Protein AF-A0A357EXZ2-F1 (afdb_monomer_lite)

pLDDT: mean 86.62, std 9.07, range [52.44, 96.94]

Radius of gyration: 19.87 Å; chains: 1; bounding box: 45×42×51 Å

Foldseek 3Di:
DLCVVQDPPVLVVVLLVLLVVLVPDPDPVVSVLSLVLNLVLSVVCNVDDPVCNVVDDDSVVSSVVVVVPDDDDDCPVDDDDDDPDALLVVLLPDDDQEDEAEAADQADDPDDDPSVQSSCCSNVVHNVCVVVVVVVCPQAGNHHDPALVSNLVNLVVSVVSNPSHDYYHYHYDPPVRDDPVSNVVD

Secondary structure (DSSP, 8-state):
-GGGGTS-HHHHHHHHHHHHHHTT---HHHHHHHHHHHHHHHHHHHT--GGGGGGPPPHHHHHHHHHHTSPPP---SS--------HHHHHHT---SEEEEEPPPSSPPSS--HHHHHHHHHHHTSSTTHHHHHHHHTTSTTS--SSHHHHHHHHHHHHHHGGG-SEEEEE----SSS-HHHHHT-

Sequence (186 aa):
PALTKWFSETDAWWFDNIRSNLDRIESPFQFAIGASLAMAVGDYAMSFTEETRELRQPFSNVFRRLWTMLPEPVNNGQNNICHNRPVNDFIAESYVDLMYLRLPAAAGKKGFADKAVWREEWLRGGDDFWHDIESMRDGRLGMPVHTKSQYLELLKKTLETASNIEKWAIGHIETGFISTQEIVET

Structure (mmCIF, N/CA/C/O backbone):
data_AF-A0A357EXZ2-F1
#
_entry.id   AF-A0A357EXZ2-F1
#
loop_
_atom_site.group_PDB
_atom_site.id
_atom_site.type_symbol
_atom_site.label_atom_id
_atom_site.label_alt_id
_atom_site.label_comp_id
_atom_site.label_asym_id
_atom_site.label_entity_id
_atom_site.label_seq_id
_atom_site.pdbx_PDB_ins_code
_atom_site.Cartn_x
_atom_site.Cartn_y
_atom_site.Cartn_z
_atom_site.occupancy
_atom_site.B_iso_or_equiv
_atom_site.auth_seq_id
_atom_site.auth_comp_id
_atom_site.auth_asym_id
_atom_site.auth_atom_id
_atom_site.pdbx_PDB_model_num
ATOM 1 N N . PRO A 1 1 ? -1.138 10.102 19.465 1.00 59.69 1 PRO A N 1
ATOM 2 C CA . PRO A 1 1 ? -1.544 11.482 19.074 1.00 59.69 1 PRO A CA 1
ATOM 3 C C . PRO A 1 1 ? -1.783 11.670 17.569 1.00 59.69 1 PRO A C 1
ATOM 5 O O . PRO A 1 1 ? -2.781 12.271 17.209 1.00 59.69 1 PRO A O 1
ATOM 8 N N . ALA A 1 2 ? -0.919 11.154 16.684 1.00 75.31 2 ALA A N 1
ATOM 9 C CA . ALA A 1 2 ? -1.118 11.304 15.233 1.00 75.31 2 ALA A CA 1
ATOM 10 C C . ALA A 1 2 ? -2.454 10.696 14.747 1.00 75.31 2 ALA A C 1
ATOM 12 O O . ALA A 1 2 ? -3.184 11.310 13.975 1.00 75.31 2 ALA A O 1
ATOM 13 N N . LEU A 1 3 ? -2.846 9.543 15.303 1.00 85.19 3 LEU A N 1
ATOM 14 C CA . LEU A 1 3 ? -4.074 8.835 14.921 1.00 85.19 3 LEU A CA 1
ATOM 15 C C . LEU A 1 3 ? -5.377 9.530 15.315 1.00 85.19 3 LEU A C 1
ATOM 17 O O . LEU A 1 3 ? -6.406 9.246 14.710 1.00 85.19 3 LEU A O 1
ATOM 21 N N . THR A 1 4 ? -5.364 10.443 16.290 1.00 87.25 4 THR A N 1
ATOM 22 C CA . THR A 1 4 ? -6.591 11.140 16.716 1.00 87.25 4 THR A CA 1
ATOM 23 C C . THR A 1 4 ? -7.071 12.163 15.684 1.00 87.25 4 THR A C 1
ATOM 25 O O . THR A 1 4 ? -8.174 12.682 15.810 1.00 87.25 4 THR A O 1
ATOM 28 N N . LYS A 1 5 ? -6.268 12.441 14.644 1.00 87.56 5 LYS A N 1
ATOM 29 C CA . LYS A 1 5 ? -6.706 13.167 13.441 1.00 87.56 5 LYS A CA 1
ATOM 30 C C . LYS A 1 5 ? -7.696 12.350 12.598 1.00 87.56 5 LYS A C 1
ATOM 32 O O . LYS A 1 5 ? -8.483 12.925 11.856 1.00 87.56 5 LYS A O 1
ATOM 37 N N . TRP A 1 6 ? -7.636 11.023 12.708 1.00 88.06 6 TRP A N 1
ATOM 38 C CA . TRP A 1 6 ? -8.348 10.075 11.845 1.00 88.06 6 TRP A CA 1
ATOM 39 C C . TRP A 1 6 ? -9.425 9.291 12.589 1.00 88.06 6 TRP A C 1
ATOM 41 O O . TRP A 1 6 ? -10.456 8.941 12.019 1.00 88.06 6 TRP A O 1
ATOM 51 N N . PHE A 1 7 ? -9.182 9.009 13.866 1.00 90.94 7 PHE A N 1
ATOM 52 C CA . PHE A 1 7 ? -10.007 8.141 14.690 1.00 90.94 7 PHE A CA 1
ATOM 53 C C . PHE A 1 7 ? -10.369 8.817 16.010 1.00 90.94 7 PHE A C 1
ATOM 55 O O . PHE A 1 7 ? -9.686 9.732 16.471 1.00 90.94 7 PHE A O 1
ATOM 62 N N . SER A 1 8 ? -11.429 8.326 16.656 1.00 91.06 8 SER A N 1
ATOM 63 C CA . SER A 1 8 ? -11.721 8.716 18.036 1.00 91.06 8 SER A CA 1
ATOM 64 C C . SER A 1 8 ? -10.580 8.296 18.972 1.00 91.06 8 SER A C 1
ATOM 66 O O . SER A 1 8 ? -9.795 7.409 18.645 1.00 91.06 8 SER A O 1
ATOM 68 N N . GLU A 1 9 ? -10.484 8.901 20.156 1.00 92.25 9 GLU A N 1
ATOM 69 C CA . GLU A 1 9 ? -9.428 8.572 21.125 1.00 92.25 9 GLU A CA 1
ATOM 70 C C . GLU A 1 9 ? -9.414 7.079 21.496 1.00 92.25 9 GLU A C 1
ATOM 72 O O . GLU A 1 9 ? -8.357 6.449 21.526 1.00 92.25 9 GLU A O 1
ATOM 77 N N . THR A 1 10 ? -10.593 6.485 21.701 1.00 91.75 10 THR A N 1
ATOM 78 C CA . THR A 1 10 ? -10.736 5.054 22.005 1.00 91.75 10 THR A CA 1
ATOM 79 C C . THR A 1 10 ? -10.263 4.170 20.851 1.00 91.75 10 THR A C 1
ATOM 81 O O . THR A 1 10 ? -9.566 3.179 21.070 1.00 91.75 10 THR A O 1
ATOM 84 N N . ASP A 1 11 ? -10.615 4.540 19.621 1.00 94.00 11 ASP A N 1
ATOM 85 C CA . ASP A 1 11 ? -10.218 3.815 18.415 1.00 94.00 11 ASP A CA 1
ATOM 86 C C . ASP A 1 11 ? -8.700 3.924 18.194 1.00 94.00 11 ASP A C 1
ATOM 88 O O . ASP A 1 11 ? -8.027 2.917 17.976 1.00 94.00 11 ASP A O 1
ATOM 92 N N . ALA A 1 12 ? -8.141 5.131 18.328 1.00 93.50 12 ALA A N 1
ATOM 93 C CA . ALA A 1 12 ? -6.706 5.391 18.239 1.00 93.50 12 ALA A CA 1
ATOM 94 C C . ALA A 1 12 ? -5.915 4.566 19.266 1.00 93.50 12 ALA A C 1
ATOM 96 O O . ALA A 1 12 ? -4.904 3.955 18.921 1.00 93.50 12 ALA A O 1
ATOM 97 N N . TRP A 1 13 ? -6.413 4.470 20.502 1.00 93.19 13 TRP A N 1
ATOM 98 C CA . TRP A 1 13 ? -5.802 3.646 21.545 1.00 93.19 13 TRP A CA 1
ATOM 99 C C . TRP A 1 13 ? -5.787 2.152 21.184 1.00 93.19 13 TRP A C 1
ATOM 101 O O . TRP A 1 13 ? -4.806 1.451 21.444 1.00 93.19 13 TRP A O 1
ATOM 111 N N . TRP A 1 14 ? -6.841 1.644 20.538 1.00 95.31 14 TRP A N 1
ATOM 112 C CA . TRP A 1 14 ? -6.865 0.265 20.041 1.00 95.31 14 TRP A CA 1
ATOM 113 C C . TRP A 1 14 ? -5.781 0.023 18.977 1.00 95.31 14 TRP A C 1
ATOM 115 O O . TRP A 1 14 ? -5.065 -0.980 19.047 1.00 95.31 14 TRP A O 1
ATOM 125 N N . PHE A 1 15 ? -5.597 0.961 18.042 1.00 95.44 15 PHE A N 1
ATOM 126 C CA . PHE A 1 15 ? -4.546 0.883 17.021 1.00 95.44 15 PHE A CA 1
ATOM 127 C C . PHE A 1 15 ? -3.130 0.970 17.603 1.00 95.44 15 PHE A C 1
ATOM 129 O O . PHE A 1 15 ? -2.247 0.229 17.161 1.00 95.44 15 PHE A O 1
ATOM 136 N N . ASP A 1 16 ? -2.904 1.821 18.604 1.00 92.75 16 ASP A N 1
ATOM 137 C CA . ASP A 1 16 ? -1.609 1.927 19.286 1.00 92.75 16 ASP A CA 1
ATOM 138 C C . ASP A 1 16 ? -1.250 0.634 20.036 1.00 92.75 16 ASP A C 1
ATOM 140 O O . ASP A 1 16 ? -0.107 0.167 19.968 1.00 92.75 16 ASP A O 1
ATOM 144 N N . ASN A 1 17 ? -2.233 -0.004 20.679 1.00 93.81 17 ASN A N 1
ATOM 145 C CA . ASN A 1 17 ? -2.037 -1.309 21.309 1.00 93.81 17 ASN A CA 1
ATOM 146 C C . ASN A 1 17 ? -1.677 -2.393 20.298 1.00 93.81 17 ASN A C 1
ATOM 148 O O . ASN A 1 17 ? -0.802 -3.215 20.570 1.00 93.81 17 ASN A O 1
ATOM 152 N N . ILE A 1 18 ? -2.339 -2.427 19.138 1.00 94.56 18 ILE A N 1
ATOM 153 C CA . ILE A 1 18 ? -1.969 -3.386 18.094 1.00 94.56 18 ILE A CA 1
ATOM 154 C C . ILE A 1 18 ? -0.550 -3.130 17.621 1.00 94.56 18 ILE A C 1
ATOM 156 O O . ILE A 1 18 ? 0.225 -4.078 17.585 1.00 94.56 18 ILE A O 1
ATOM 160 N N . ARG A 1 19 ? -0.186 -1.882 17.318 1.00 92.81 19 ARG A N 1
ATOM 161 C CA . ARG A 1 19 ? 1.170 -1.545 16.871 1.00 92.81 19 ARG A CA 1
ATOM 162 C C . ARG A 1 19 ? 2.225 -2.019 17.866 1.00 92.81 19 ARG A C 1
ATOM 164 O O . ARG A 1 19 ? 3.126 -2.751 17.486 1.00 92.81 19 ARG A O 1
ATOM 171 N N . SER A 1 20 ? 2.022 -1.748 19.155 1.00 92.56 20 SER A N 1
ATOM 172 C CA . SER A 1 20 ? 2.922 -2.215 20.219 1.00 92.56 20 SER A CA 1
ATOM 173 C C . SER A 1 20 ? 3.028 -3.744 20.321 1.00 92.56 20 SER A C 1
ATOM 175 O O . SER A 1 20 ? 4.044 -4.260 20.781 1.00 92.56 20 SER A O 1
ATOM 177 N N . ASN A 1 21 ? 1.988 -4.488 19.928 1.00 93.69 21 ASN A N 1
ATOM 178 C CA . ASN A 1 21 ? 2.051 -5.948 19.836 1.00 93.69 21 ASN A CA 1
ATOM 179 C C . ASN A 1 21 ? 2.721 -6.417 18.537 1.00 93.69 21 ASN A C 1
ATOM 181 O O . ASN A 1 21 ? 3.451 -7.403 18.571 1.00 93.69 21 ASN A O 1
ATOM 185 N N . LEU A 1 22 ? 2.505 -5.720 17.417 1.00 94.56 22 LEU A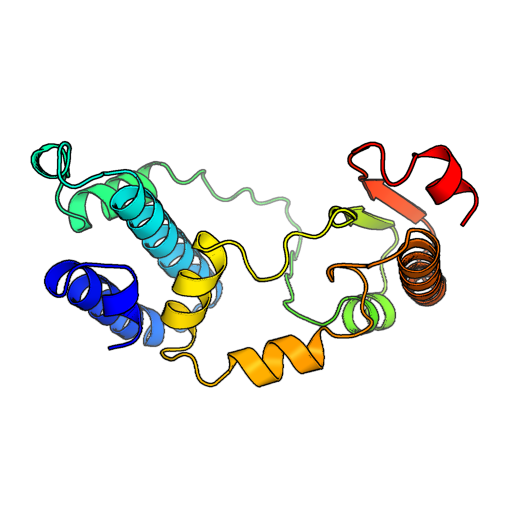 N 1
ATOM 186 C CA . LEU A 1 22 ? 3.165 -5.999 16.140 1.00 94.56 22 LEU A CA 1
ATOM 187 C C . LEU A 1 22 ? 4.675 -5.772 16.228 1.00 94.56 22 LEU A C 1
ATOM 189 O O . LEU A 1 22 ? 5.423 -6.600 15.727 1.00 94.56 22 LEU A O 1
ATOM 193 N N . ASP A 1 23 ? 5.124 -4.737 16.940 1.00 92.50 23 ASP A N 1
ATOM 194 C CA . ASP A 1 23 ? 6.548 -4.432 17.155 1.00 92.50 23 ASP A CA 1
ATOM 195 C C . ASP A 1 23 ? 7.307 -5.568 17.874 1.00 92.50 23 ASP A C 1
ATOM 197 O O . ASP A 1 23 ? 8.534 -5.617 17.853 1.00 92.50 23 ASP A O 1
ATOM 201 N N . ARG A 1 24 ? 6.585 -6.500 18.512 1.00 94.44 24 ARG A N 1
ATOM 202 C CA . ARG A 1 24 ? 7.148 -7.686 19.181 1.00 94.44 24 ARG A CA 1
ATOM 203 C C . ARG A 1 24 ? 7.220 -8.918 18.275 1.00 94.44 24 ARG A C 1
ATOM 205 O O . ARG A 1 24 ? 7.735 -9.947 18.703 1.00 94.44 24 ARG A O 1
ATOM 212 N N . ILE A 1 25 ? 6.659 -8.858 17.069 1.00 94.50 25 ILE A N 1
ATOM 213 C CA . ILE A 1 25 ? 6.642 -9.973 16.122 1.00 94.50 25 ILE A CA 1
ATOM 214 C C . ILE A 1 25 ? 7.946 -9.965 15.324 1.00 94.50 25 ILE A C 1
ATOM 216 O O . ILE A 1 25 ? 8.198 -9.057 14.540 1.00 94.50 25 ILE A O 1
ATOM 220 N N . GLU A 1 26 ? 8.749 -11.018 15.472 1.00 92.88 26 GLU A N 1
ATOM 221 C CA . GLU A 1 26 ? 10.023 -11.147 14.750 1.00 92.88 26 GLU A CA 1
ATOM 222 C C . GLU A 1 26 ? 9.838 -11.543 13.279 1.00 92.88 26 GLU A C 1
ATOM 224 O O . GLU A 1 26 ? 10.643 -11.180 12.426 1.00 92.88 26 GLU A O 1
ATOM 229 N N . SER A 1 27 ? 8.777 -12.297 12.963 1.00 91.00 27 SER A N 1
ATOM 230 C CA . SER A 1 27 ? 8.499 -12.741 11.597 1.00 91.00 27 SER A CA 1
ATOM 231 C C . SER A 1 27 ? 7.970 -11.580 10.744 1.00 91.00 27 SER A C 1
ATOM 233 O O . SER A 1 27 ? 6.845 -11.124 10.982 1.00 91.00 27 SER A O 1
ATOM 235 N N . PRO A 1 28 ? 8.685 -11.159 9.679 1.00 87.19 28 PRO A N 1
ATOM 236 C CA . PRO A 1 28 ? 8.218 -10.080 8.805 1.00 87.19 28 PRO A CA 1
ATOM 237 C C . PRO A 1 28 ? 6.874 -10.399 8.143 1.00 87.19 28 PRO A C 1
ATOM 239 O O . PRO A 1 28 ? 6.058 -9.513 7.903 1.00 87.19 28 PRO A O 1
ATOM 242 N N . PHE A 1 29 ? 6.618 -11.682 7.880 1.00 86.00 29 PHE A N 1
ATOM 243 C CA . PHE A 1 29 ? 5.367 -12.145 7.293 1.00 86.00 29 PHE A CA 1
ATOM 244 C C . PHE A 1 29 ? 4.189 -12.020 8.265 1.00 86.00 29 PHE A C 1
ATOM 246 O O . PHE A 1 29 ? 3.148 -11.473 7.906 1.00 86.00 29 PHE A O 1
ATOM 253 N N . GLN A 1 30 ? 4.351 -12.477 9.511 1.00 90.38 30 GLN A N 1
ATOM 254 C CA . GLN A 1 30 ? 3.305 -12.330 10.529 1.00 90.38 30 GLN A CA 1
ATOM 255 C C . GLN A 1 30 ? 3.047 -10.855 10.852 1.00 90.38 30 GLN A C 1
ATOM 257 O O . GLN A 1 30 ? 1.887 -10.462 10.986 1.00 90.38 30 GLN A O 1
ATOM 262 N N . PHE A 1 31 ? 4.105 -10.037 10.901 1.00 92.88 31 PHE A N 1
ATOM 263 C CA . PHE A 1 31 ? 3.989 -8.586 11.019 1.00 92.88 31 PHE A CA 1
ATOM 264 C C . PHE A 1 31 ? 3.150 -8.015 9.873 1.00 92.88 31 PHE A C 1
ATOM 266 O O . PHE A 1 31 ? 2.165 -7.324 10.120 1.00 92.88 31 PHE A O 1
ATOM 273 N N . ALA A 1 32 ? 3.487 -8.350 8.623 1.00 90.50 32 ALA A N 1
ATOM 274 C CA . ALA A 1 32 ? 2.789 -7.840 7.447 1.00 90.50 32 ALA A CA 1
ATOM 275 C C . ALA A 1 32 ? 1.302 -8.228 7.431 1.00 90.50 32 ALA A C 1
ATOM 277 O O . ALA A 1 32 ? 0.456 -7.385 7.124 1.00 90.50 32 ALA A O 1
ATOM 278 N N . ILE A 1 33 ? 0.959 -9.467 7.805 1.00 92.00 33 ILE A N 1
ATOM 279 C CA . ILE A 1 33 ? -0.442 -9.902 7.914 1.00 92.00 33 ILE A CA 1
ATOM 280 C C . ILE A 1 33 ? -1.159 -9.133 9.025 1.00 92.00 33 ILE A C 1
ATOM 282 O O . ILE A 1 33 ? -2.233 -8.578 8.791 1.00 92.00 33 ILE A O 1
ATOM 286 N N . GLY A 1 34 ? -0.576 -9.081 10.224 1.00 94.38 34 GLY A N 1
ATOM 287 C CA . GLY A 1 34 ? -1.175 -8.395 11.367 1.00 94.38 34 GLY A CA 1
ATOM 288 C C . GLY A 1 34 ? -1.396 -6.905 11.095 1.00 94.38 34 GLY A C 1
ATOM 289 O O . GLY A 1 34 ? -2.481 -6.382 11.361 1.00 94.38 34 GLY A O 1
ATOM 290 N N . ALA A 1 35 ? -0.413 -6.249 10.475 1.00 94.62 35 ALA A N 1
ATOM 291 C CA . ALA A 1 35 ? -0.514 -4.870 10.021 1.00 94.62 35 ALA A CA 1
ATOM 292 C C . ALA A 1 35 ? -1.625 -4.689 8.979 1.00 94.62 35 ALA A C 1
ATOM 294 O O . ALA A 1 35 ? -2.466 -3.806 9.128 1.00 94.62 35 ALA A O 1
ATOM 295 N N . SER A 1 36 ? -1.687 -5.556 7.965 1.00 93.75 36 SER A N 1
ATOM 296 C CA . SER A 1 36 ? -2.714 -5.493 6.914 1.00 93.75 36 SER A CA 1
ATOM 297 C C . SER A 1 36 ? -4.130 -5.651 7.472 1.00 93.75 36 SER A C 1
ATOM 299 O O . SER A 1 36 ? -5.051 -4.950 7.052 1.00 93.75 36 SER A O 1
ATOM 301 N N . LEU A 1 37 ? -4.316 -6.533 8.455 1.00 96.06 37 LEU A N 1
ATOM 302 C CA . LEU A 1 37 ? -5.606 -6.722 9.117 1.00 96.06 37 LEU A CA 1
ATOM 303 C C . LEU A 1 37 ? -6.013 -5.515 9.952 1.00 96.06 37 LEU A C 1
ATOM 305 O O . LEU A 1 37 ? -7.167 -5.100 9.895 1.00 96.06 37 LEU A O 1
ATOM 309 N N . ALA A 1 38 ? -5.078 -4.926 10.694 1.00 95.94 38 ALA A N 1
ATOM 310 C CA . ALA A 1 38 ? -5.335 -3.690 11.419 1.00 95.94 38 ALA A CA 1
ATOM 311 C C . ALA A 1 38 ? -5.717 -2.559 10.452 1.00 95.94 38 ALA A C 1
ATOM 313 O O . ALA A 1 38 ? -6.718 -1.881 10.671 1.00 95.94 38 ALA A O 1
ATOM 314 N N . MET A 1 39 ? -5.015 -2.424 9.323 1.00 95.06 39 MET A N 1
ATOM 315 C CA . MET A 1 39 ? -5.379 -1.459 8.282 1.00 95.06 39 MET A CA 1
ATOM 316 C C . MET A 1 39 ? -6.803 -1.674 7.758 1.00 95.06 39 MET A C 1
ATOM 318 O O . MET A 1 39 ? -7.556 -0.714 7.606 1.00 95.06 39 MET A O 1
ATOM 322 N N . ALA A 1 40 ? -7.199 -2.928 7.535 1.00 94.94 40 ALA A N 1
ATOM 323 C CA . ALA A 1 40 ? -8.554 -3.274 7.116 1.00 94.94 40 ALA A CA 1
ATOM 324 C C . ALA A 1 40 ? -9.612 -2.967 8.197 1.00 94.94 40 ALA A C 1
ATOM 326 O O . ALA A 1 40 ? -10.730 -2.571 7.865 1.00 94.94 40 ALA A O 1
ATOM 327 N N . VAL A 1 41 ? -9.273 -3.077 9.487 1.00 96.38 41 VAL A N 1
ATOM 328 C CA . VAL A 1 41 ? -10.145 -2.609 10.580 1.00 96.38 41 VAL A CA 1
ATOM 329 C C . VAL A 1 41 ? -10.271 -1.083 10.582 1.00 96.38 41 VAL A C 1
ATOM 331 O O . VAL A 1 41 ? -11.361 -0.570 10.823 1.00 96.38 41 VAL A O 1
ATOM 334 N N . GLY A 1 42 ? -9.207 -0.345 10.266 1.00 94.25 42 GLY A N 1
ATOM 335 C CA . GLY A 1 42 ? -9.294 1.111 10.111 1.00 94.25 42 GLY A CA 1
ATOM 336 C C . GLY A 1 42 ? -10.137 1.526 8.909 1.00 94.25 42 GLY A C 1
ATOM 337 O O . GLY A 1 42 ? -10.972 2.417 9.035 1.00 94.25 42 GLY A O 1
ATOM 338 N N . ASP A 1 43 ? -10.026 0.819 7.781 1.00 93.19 43 ASP A N 1
ATOM 339 C CA . ASP A 1 43 ? -10.931 1.012 6.640 1.00 93.19 43 ASP A CA 1
ATOM 340 C C . ASP A 1 43 ? -12.392 0.759 7.018 1.00 93.19 43 ASP A C 1
ATOM 342 O O . ASP A 1 43 ? -13.275 1.520 6.619 1.00 93.19 43 ASP A O 1
ATOM 346 N N . TYR A 1 44 ? -12.645 -0.292 7.803 1.00 94.81 44 TYR A N 1
ATOM 347 C CA . TYR A 1 44 ? -13.959 -0.557 8.373 1.00 94.81 44 TYR A CA 1
ATOM 348 C C . TYR A 1 44 ? -14.420 0.613 9.249 1.00 94.81 44 TYR A C 1
ATOM 350 O O . TYR A 1 44 ? -15.518 1.119 9.041 1.00 94.81 44 TYR A O 1
ATOM 358 N N . ALA A 1 45 ? -13.592 1.099 10.173 1.00 93.81 45 ALA A N 1
ATOM 359 C CA . ALA A 1 45 ? -13.942 2.206 11.061 1.00 93.81 45 ALA A CA 1
ATOM 360 C C . ALA A 1 45 ? -14.277 3.497 10.293 1.00 93.81 45 ALA A C 1
ATOM 362 O O . ALA A 1 45 ? -15.270 4.154 10.605 1.00 93.81 45 ALA A O 1
ATOM 363 N N . MET A 1 46 ? -13.501 3.815 9.253 1.00 91.12 46 MET A N 1
ATOM 364 C CA . MET A 1 46 ? -13.714 4.983 8.388 1.00 91.12 46 MET A CA 1
ATOM 365 C C . MET A 1 46 ? -14.908 4.837 7.433 1.00 91.12 46 MET A C 1
ATOM 367 O O . MET A 1 46 ? -15.282 5.808 6.782 1.00 91.12 46 MET A O 1
ATOM 371 N N . SER A 1 47 ? -15.510 3.649 7.320 1.00 92.44 47 SER A N 1
ATOM 372 C CA . SER A 1 47 ? -16.695 3.441 6.473 1.00 92.44 47 SER A CA 1
ATOM 373 C C . SER A 1 47 ? -18.005 3.928 7.102 1.00 92.44 47 SER A C 1
ATOM 375 O O . SER A 1 47 ? -19.032 3.950 6.429 1.00 92.44 47 SER A O 1
ATOM 377 N N . PHE A 1 48 ? -17.969 4.335 8.373 1.00 92.88 48 PHE A N 1
ATOM 378 C CA . PHE A 1 48 ? -19.131 4.807 9.119 1.00 92.88 48 PHE A CA 1
ATOM 379 C C . PHE A 1 48 ? -19.044 6.303 9.386 1.00 92.88 48 PHE A C 1
ATOM 381 O O . PHE A 1 48 ? -18.004 6.809 9.811 1.00 92.88 48 PHE A O 1
ATOM 388 N N . THR A 1 49 ? -20.179 6.970 9.257 1.00 90.00 49 THR A N 1
ATOM 389 C CA . THR A 1 49 ? -20.390 8.361 9.664 1.00 90.00 49 THR A CA 1
ATOM 390 C C . THR A 1 49 ? -20.883 8.435 11.112 1.00 90.00 49 THR A C 1
ATOM 392 O O . THR A 1 49 ? -21.060 7.401 11.762 1.00 90.00 49 THR A O 1
ATOM 395 N N . GLU A 1 50 ? -21.117 9.642 11.634 1.00 87.94 50 GLU A N 1
ATOM 396 C CA . GLU A 1 50 ? -21.729 9.801 12.962 1.00 87.94 50 GLU A CA 1
ATOM 397 C C . GLU A 1 50 ? -23.143 9.202 13.012 1.00 87.94 50 GLU A C 1
ATOM 399 O O . GLU A 1 50 ? -23.507 8.590 14.010 1.00 87.94 50 GLU A O 1
ATOM 404 N N . GLU A 1 51 ? -23.909 9.277 11.918 1.00 92.69 51 GLU A N 1
ATOM 405 C CA . GLU A 1 51 ? -25.284 8.755 11.835 1.00 92.69 51 GLU A CA 1
ATOM 406 C C . GLU A 1 51 ? -25.373 7.230 11.741 1.00 92.69 51 GLU A C 1
ATOM 408 O O . GLU A 1 51 ? -26.463 6.683 11.840 1.00 92.69 51 GLU A O 1
ATOM 413 N N . THR A 1 52 ? -24.260 6.550 11.467 1.00 93.81 52 THR A N 1
ATOM 414 C CA . THR A 1 52 ? -24.211 5.083 11.324 1.00 93.81 52 THR A CA 1
ATOM 415 C C . THR A 1 52 ? -23.284 4.443 12.350 1.00 93.81 52 THR A C 1
ATOM 417 O O . THR A 1 52 ? -22.989 3.246 12.289 1.00 93.81 52 THR A O 1
ATOM 420 N N . ARG A 1 53 ? -22.789 5.232 13.307 1.00 89.31 53 ARG A N 1
ATOM 421 C CA . ARG A 1 53 ? -21.766 4.820 14.268 1.00 89.31 53 ARG A CA 1
ATOM 422 C C . ARG A 1 53 ? -22.245 3.693 15.175 1.00 89.31 53 ARG A C 1
ATOM 424 O O . ARG A 1 53 ? -21.446 2.837 15.546 1.00 89.31 53 ARG A O 1
ATOM 431 N N . GLU A 1 54 ? -23.529 3.654 15.498 1.00 92.00 54 GLU A N 1
ATOM 432 C CA . GLU A 1 54 ? -24.158 2.611 16.307 1.00 92.00 54 GLU A CA 1
ATOM 433 C C . GLU A 1 54 ? -24.186 1.238 15.621 1.00 92.00 54 GLU A C 1
ATOM 435 O O . GLU A 1 54 ? -24.291 0.218 16.298 1.00 92.00 54 GLU A O 1
ATOM 440 N N . LEU A 1 55 ? -24.028 1.189 14.293 1.00 94.00 55 LEU A N 1
ATOM 441 C CA . LEU A 1 55 ? -23.934 -0.060 13.529 1.00 94.00 55 LEU A CA 1
ATOM 442 C C . LEU A 1 55 ? -22.542 -0.708 13.628 1.00 94.00 55 LEU A C 1
ATOM 444 O O . LEU A 1 55 ? -22.333 -1.821 13.128 1.00 94.00 55 LEU A O 1
ATOM 448 N N . ARG A 1 56 ? -21.571 -0.025 14.250 1.00 94.56 56 ARG A N 1
ATOM 449 C CA . ARG A 1 56 ? -20.207 -0.531 14.401 1.00 94.56 56 ARG A CA 1
ATOM 450 C C . ARG A 1 56 ? -20.161 -1.706 15.371 1.00 94.56 56 ARG A C 1
ATOM 452 O O . ARG A 1 56 ? -20.666 -1.666 16.488 1.00 94.56 56 ARG A O 1
ATOM 459 N N . GLN A 1 57 ? -19.456 -2.746 14.955 1.00 94.94 57 GLN A N 1
ATOM 460 C CA . GLN A 1 57 ? -19.061 -3.853 15.807 1.00 94.94 57 GLN A CA 1
ATOM 461 C C . GLN A 1 57 ? -17.745 -3.515 16.516 1.00 94.94 57 GLN A C 1
ATOM 463 O O . GLN A 1 57 ? -16.928 -2.764 15.975 1.00 94.94 57 GLN A O 1
ATOM 468 N N . PRO A 1 58 ? -17.477 -4.120 17.687 1.00 95.38 58 PRO A N 1
ATOM 469 C CA . PRO A 1 58 ? -16.186 -3.986 18.349 1.00 95.38 58 PRO A CA 1
ATOM 470 C C . PRO A 1 58 ? -15.029 -4.382 17.423 1.00 95.38 58 PRO A C 1
ATOM 472 O O . PRO A 1 58 ? -15.057 -5.458 16.818 1.00 95.38 58 PRO A O 1
ATOM 475 N N . PHE A 1 59 ? -13.980 -3.559 17.356 1.00 96.69 59 PHE A N 1
ATOM 476 C CA . PHE A 1 59 ? -12.846 -3.759 16.442 1.00 96.69 59 PHE A CA 1
ATOM 477 C C . PHE A 1 59 ? -12.173 -5.120 16.589 1.00 96.69 59 PHE A C 1
ATOM 479 O O . PHE A 1 59 ? -11.836 -5.748 15.592 1.00 96.69 59 PHE A O 1
ATOM 486 N N . SER A 1 60 ? -12.063 -5.645 17.809 1.00 95.25 60 SER A N 1
ATOM 487 C CA . SER A 1 60 ? -11.515 -6.985 18.043 1.00 95.25 60 SER A CA 1
ATOM 488 C C . SER A 1 60 ? -12.329 -8.097 17.363 1.00 95.25 60 SER A C 1
ATOM 490 O O . SER A 1 60 ? -11.758 -9.099 16.936 1.00 95.25 60 SER A O 1
ATOM 492 N N . ASN A 1 61 ? -13.650 -7.938 17.224 1.00 96.69 61 ASN A N 1
ATOM 493 C CA . ASN A 1 61 ? -14.489 -8.901 16.504 1.00 96.69 61 ASN A CA 1
ATOM 494 C C . ASN A 1 61 ? -14.291 -8.777 14.994 1.00 96.69 61 ASN A C 1
ATOM 496 O O . ASN A 1 61 ? -14.160 -9.790 14.309 1.00 96.69 61 ASN A O 1
ATOM 500 N N . VAL A 1 62 ? -14.209 -7.544 14.490 1.00 96.94 62 VAL A N 1
ATOM 501 C CA . VAL A 1 62 ? -13.930 -7.266 13.076 1.00 96.94 62 VAL A CA 1
ATOM 502 C C . VAL A 1 62 ? -12.562 -7.819 12.686 1.00 96.94 62 VAL A C 1
ATOM 504 O O . VAL A 1 62 ? -12.462 -8.530 11.693 1.00 96.94 62 VAL A O 1
ATOM 507 N N . PHE A 1 63 ? -11.535 -7.587 13.505 1.00 96.25 63 PHE A N 1
ATOM 508 C CA . PHE A 1 63 ? -10.187 -8.111 13.302 1.00 96.25 63 PHE A CA 1
ATOM 509 C C . PHE A 1 63 ? -10.185 -9.638 13.191 1.00 96.25 63 PHE A C 1
ATOM 511 O O . PHE A 1 63 ? -9.670 -10.184 12.220 1.00 96.25 63 PHE A O 1
ATOM 518 N N . ARG A 1 64 ? -10.810 -10.342 14.149 1.00 95.56 64 ARG A N 1
ATOM 519 C CA . ARG A 1 64 ? -10.912 -11.812 14.108 1.00 95.56 64 ARG A CA 1
ATOM 520 C C . ARG A 1 64 ? -11.665 -12.292 12.874 1.00 95.56 64 ARG A C 1
ATOM 522 O O . ARG A 1 64 ? -11.244 -13.257 12.252 1.00 95.56 64 ARG A O 1
ATOM 529 N N . ARG A 1 65 ? -12.751 -11.613 12.500 1.00 96.19 65 ARG A N 1
ATOM 530 C CA . ARG A 1 65 ? -13.513 -11.958 11.299 1.00 96.19 65 ARG A CA 1
ATOM 531 C C . ARG A 1 65 ? -12.663 -11.797 10.040 1.00 96.19 65 ARG A C 1
ATOM 533 O O . ARG A 1 65 ? -12.643 -12.699 9.212 1.00 96.19 65 ARG A O 1
ATOM 540 N N . LEU A 1 66 ? -11.947 -10.683 9.906 1.00 95.75 66 LEU A N 1
ATOM 541 C CA . LEU A 1 66 ? -11.028 -10.449 8.791 1.00 95.75 66 LEU A CA 1
ATOM 542 C C . LEU A 1 66 ? -9.928 -11.511 8.752 1.00 95.75 66 LEU A C 1
ATOM 544 O O . LEU A 1 66 ? -9.689 -12.072 7.689 1.00 95.75 66 LEU A O 1
ATOM 548 N N . TRP A 1 67 ? -9.346 -11.857 9.905 1.00 94.38 67 TRP A N 1
ATOM 549 C CA . TRP A 1 67 ? -8.375 -12.947 10.027 1.00 94.38 67 TRP A CA 1
ATOM 550 C C . TRP A 1 67 ? -8.941 -14.272 9.501 1.00 94.38 67 TRP A C 1
ATOM 552 O O . TRP A 1 67 ? -8.308 -14.928 8.684 1.00 94.38 67 TRP A O 1
ATOM 562 N N . THR A 1 68 ? -10.162 -14.646 9.900 1.00 94.75 68 THR A N 1
ATOM 563 C CA . THR A 1 68 ? -10.800 -15.900 9.448 1.00 94.75 68 THR A CA 1
ATOM 564 C C . THR A 1 68 ? -11.198 -15.913 7.973 1.00 94.75 68 THR A C 1
ATOM 566 O O . THR A 1 68 ? -11.480 -16.977 7.436 1.00 94.75 68 THR A O 1
ATOM 569 N N . MET A 1 69 ? -11.264 -14.747 7.327 1.00 93.75 69 MET A N 1
ATOM 570 C CA . MET A 1 69 ? -11.584 -14.620 5.902 1.00 93.75 69 MET A CA 1
ATOM 571 C C . MET A 1 69 ? -10.331 -14.512 5.028 1.00 93.75 69 MET A C 1
ATOM 573 O O . MET A 1 69 ? -10.463 -14.396 3.808 1.00 93.75 69 MET A O 1
ATOM 577 N N . LEU A 1 70 ? -9.129 -14.511 5.618 1.00 90.25 70 LEU A N 1
ATOM 578 C CA . LEU A 1 70 ? -7.904 -14.511 4.832 1.00 90.25 70 LEU A CA 1
ATOM 579 C C . LEU A 1 70 ? -7.833 -15.788 3.987 1.00 90.25 70 LEU A C 1
ATOM 581 O O . LEU A 1 70 ? -8.133 -16.872 4.491 1.00 90.25 70 LEU A O 1
ATOM 585 N N . PRO A 1 71 ? -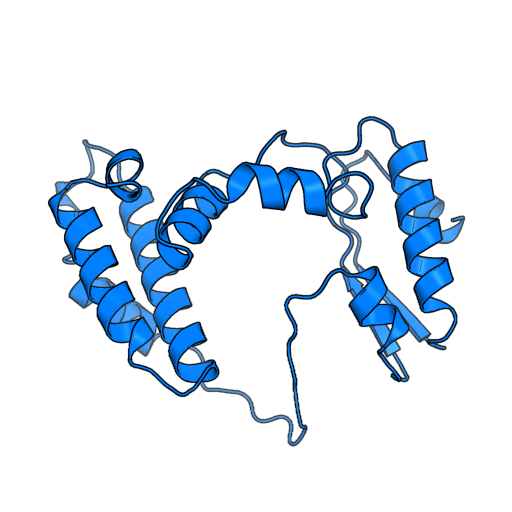7.444 -15.676 2.706 1.00 88.56 71 PRO A N 1
ATOM 586 C CA . PRO A 1 71 ? -7.222 -16.852 1.889 1.00 88.56 71 PRO A CA 1
ATOM 587 C C . PRO A 1 71 ? -6.059 -17.667 2.456 1.00 88.56 71 PRO A C 1
ATOM 589 O O . PRO A 1 71 ? -5.089 -17.110 2.978 1.00 88.56 71 PRO A O 1
ATOM 592 N N . GLU A 1 72 ? -6.146 -18.984 2.296 1.00 85.44 72 GLU A N 1
ATOM 593 C CA . GLU A 1 72 ? -5.034 -19.872 2.614 1.00 85.44 72 GLU A CA 1
ATOM 594 C C . GLU A 1 72 ? -3.798 -19.484 1.784 1.00 85.44 72 GLU A C 1
ATOM 596 O O . GLU A 1 72 ? -3.923 -19.222 0.578 1.00 85.44 72 GLU A O 1
ATOM 601 N N . PRO A 1 73 ? -2.599 -19.436 2.393 1.00 83.19 73 PRO A N 1
ATOM 602 C CA . PRO A 1 73 ? -1.372 -19.163 1.665 1.00 83.19 73 PRO A CA 1
ATOM 603 C C . PRO A 1 73 ? -1.180 -20.156 0.517 1.00 83.19 73 PRO A C 1
ATOM 605 O O . PRO A 1 73 ? -1.185 -21.373 0.709 1.00 83.19 73 PRO A O 1
ATOM 608 N N . VAL A 1 74 ? -0.967 -19.636 -0.690 1.00 86.38 74 VAL A N 1
ATOM 609 C CA . VAL A 1 74 ? -0.679 -20.467 -1.861 1.00 86.38 74 VAL A CA 1
ATOM 610 C C . VAL A 1 74 ? 0.822 -20.717 -1.928 1.00 86.38 74 VAL A C 1
ATOM 612 O O . VAL A 1 74 ? 1.604 -19.794 -2.151 1.00 86.38 74 VAL A O 1
ATOM 615 N N . ASN A 1 75 ? 1.230 -21.975 -1.764 1.00 85.81 75 ASN A N 1
ATOM 616 C CA . ASN A 1 75 ? 2.612 -22.384 -1.983 1.00 85.81 75 ASN A CA 1
ATOM 617 C C . ASN A 1 75 ? 2.814 -22.762 -3.458 1.00 85.81 75 ASN A C 1
ATOM 619 O O . ASN A 1 75 ? 2.343 -23.804 -3.908 1.00 85.81 75 ASN A O 1
ATOM 623 N N . ASN A 1 76 ? 3.526 -21.920 -4.206 1.00 88.88 76 ASN A N 1
ATOM 624 C CA . ASN A 1 76 ? 3.898 -22.178 -5.601 1.00 88.88 76 ASN A CA 1
ATOM 625 C C . ASN A 1 76 ? 5.211 -22.979 -5.746 1.00 88.88 76 ASN A C 1
ATOM 627 O O . ASN A 1 76 ? 5.692 -23.161 -6.862 1.00 88.88 76 ASN A O 1
ATOM 631 N N . GLY A 1 77 ? 5.807 -23.432 -4.638 1.00 91.69 77 GLY A N 1
ATOM 632 C CA . GLY A 1 77 ? 7.083 -24.147 -4.611 1.00 91.69 77 GLY A CA 1
ATOM 633 C C . GLY A 1 77 ? 8.306 -23.270 -4.893 1.00 91.69 77 GLY A C 1
ATOM 634 O O . GLY A 1 77 ? 9.386 -23.811 -5.112 1.00 91.69 77 GLY A O 1
ATOM 635 N N . GLN A 1 78 ? 8.149 -21.943 -4.917 1.00 87.25 78 GLN A N 1
ATOM 636 C CA . GLN A 1 78 ? 9.208 -20.983 -5.239 1.00 87.25 78 GLN A CA 1
ATOM 637 C C . GLN A 1 78 ? 9.570 -20.107 -4.033 1.00 87.25 78 GLN A C 1
ATOM 639 O O . GLN A 1 78 ? 8.771 -19.906 -3.117 1.00 87.25 78 GLN A O 1
ATOM 644 N N . ASN A 1 79 ? 10.767 -19.521 -4.072 1.00 84.88 79 ASN A N 1
ATOM 645 C CA . ASN A 1 79 ? 11.227 -18.550 -3.079 1.00 84.88 79 ASN A CA 1
ATOM 646 C C . ASN A 1 79 ? 10.784 -17.136 -3.476 1.00 84.88 79 ASN A C 1
ATOM 648 O O . ASN A 1 79 ? 11.533 -16.390 -4.103 1.00 84.88 79 ASN A O 1
ATOM 652 N N . ASN A 1 80 ? 9.550 -16.774 -3.127 1.00 83.94 80 ASN A N 1
ATOM 653 C CA . ASN A 1 80 ? 9.019 -15.441 -3.414 1.00 83.94 80 ASN A CA 1
ATOM 654 C C . ASN A 1 80 ? 9.551 -14.428 -2.389 1.00 83.94 80 ASN A C 1
ATOM 656 O O . ASN A 1 80 ? 9.416 -14.635 -1.183 1.00 83.94 80 ASN A O 1
ATOM 660 N N . ILE A 1 81 ? 10.116 -13.319 -2.866 1.00 83.25 81 ILE A N 1
ATOM 661 C CA . ILE A 1 81 ? 10.629 -12.231 -2.027 1.00 83.25 81 ILE A CA 1
ATOM 662 C C . ILE A 1 81 ? 9.968 -10.928 -2.476 1.00 83.25 81 ILE A C 1
ATOM 664 O O . ILE A 1 81 ? 9.789 -10.694 -3.671 1.00 83.25 81 ILE A O 1
ATOM 668 N N . CYS A 1 82 ? 9.591 -10.080 -1.522 1.00 83.31 82 CYS A N 1
ATOM 669 C CA . CYS A 1 82 ? 9.082 -8.741 -1.784 1.00 83.31 82 CYS A CA 1
ATOM 670 C C . CYS A 1 82 ? 10.014 -7.687 -1.178 1.00 83.31 82 CYS A C 1
ATOM 672 O O . CYS A 1 82 ? 10.589 -7.879 -0.106 1.00 83.31 82 CYS A O 1
ATOM 674 N N . HIS A 1 83 ? 10.157 -6.558 -1.869 1.00 82.44 83 HIS A N 1
ATOM 675 C CA . HIS A 1 83 ? 10.983 -5.441 -1.430 1.00 82.44 83 HIS A CA 1
ATOM 676 C C . HIS A 1 83 ? 10.201 -4.138 -1.541 1.00 82.44 83 HIS A C 1
ATOM 678 O O . HIS A 1 83 ? 9.496 -3.912 -2.521 1.00 82.44 83 HIS A O 1
ATOM 684 N N . ASN A 1 84 ? 10.372 -3.259 -0.556 1.00 80.56 84 ASN A N 1
ATOM 685 C CA . ASN A 1 84 ? 9.904 -1.879 -0.624 1.00 80.56 84 ASN A CA 1
ATOM 686 C C . ASN A 1 84 ? 11.096 -0.955 -0.910 1.00 80.56 84 ASN A C 1
ATOM 688 O O . ASN A 1 84 ? 11.561 -0.229 -0.034 1.00 80.56 84 ASN A O 1
ATOM 692 N N . ARG A 1 85 ? 11.663 -1.081 -2.114 1.00 83.81 85 ARG A N 1
ATOM 693 C CA . ARG A 1 85 ? 12.811 -0.295 -2.590 1.00 83.81 85 ARG A CA 1
ATOM 694 C C . ARG A 1 85 ? 12.370 0.672 -3.690 1.00 83.81 85 ARG A C 1
ATOM 696 O O . ARG A 1 85 ? 11.358 0.414 -4.345 1.00 83.81 85 ARG A O 1
ATOM 703 N N . PRO A 1 86 ? 13.119 1.759 -3.937 1.00 81.94 86 PRO A N 1
ATOM 704 C CA . PRO A 1 86 ? 12.925 2.560 -5.137 1.00 81.94 86 PRO A CA 1
ATOM 705 C C . PRO A 1 86 ? 12.942 1.696 -6.401 1.00 81.94 86 PRO A C 1
ATOM 707 O O . PRO A 1 86 ? 13.770 0.799 -6.531 1.00 81.94 86 PRO A O 1
ATOM 710 N N . VAL A 1 87 ? 12.031 1.980 -7.337 1.00 85.12 87 VAL A N 1
ATOM 711 C CA . VAL A 1 87 ? 11.810 1.142 -8.529 1.00 85.12 87 VAL A CA 1
ATOM 712 C C . VAL A 1 87 ? 13.077 0.943 -9.363 1.00 85.12 87 VAL A C 1
ATOM 714 O O . VAL A 1 87 ? 13.379 -0.183 -9.740 1.00 85.12 87 VAL A O 1
ATOM 717 N N . ASN A 1 88 ? 13.850 2.006 -9.596 1.00 87.69 88 ASN A N 1
ATOM 718 C CA . ASN A 1 88 ? 15.066 1.920 -10.405 1.00 87.69 88 ASN A CA 1
ATOM 719 C C . ASN A 1 88 ? 16.154 1.094 -9.704 1.00 87.69 88 ASN A C 1
ATOM 721 O O . ASN A 1 88 ? 16.796 0.280 -10.356 1.00 87.69 88 ASN A O 1
ATOM 725 N N . ASP A 1 89 ? 16.310 1.247 -8.386 1.00 88.69 89 ASP A N 1
ATOM 726 C CA . ASP A 1 89 ? 17.280 0.475 -7.599 1.00 88.69 89 ASP A CA 1
ATOM 727 C C . ASP A 1 89 ? 16.896 -1.012 -7.583 1.00 88.69 89 ASP A C 1
ATOM 729 O O . ASP A 1 89 ? 17.736 -1.890 -7.758 1.00 88.69 89 ASP A O 1
ATOM 733 N N . PHE A 1 90 ? 15.600 -1.306 -7.428 1.00 89.44 90 PHE A N 1
ATOM 734 C CA . PHE A 1 90 ? 15.084 -2.671 -7.476 1.00 89.44 90 PHE A CA 1
ATOM 735 C C . PHE A 1 90 ? 15.327 -3.330 -8.838 1.00 89.44 90 PHE A C 1
ATOM 737 O O . PHE A 1 90 ? 15.794 -4.465 -8.887 1.00 89.44 90 PHE A O 1
ATOM 744 N N . ILE A 1 91 ? 15.028 -2.626 -9.932 1.00 90.88 91 ILE A N 1
ATOM 745 C CA . ILE A 1 91 ? 15.210 -3.136 -11.296 1.00 90.88 91 ILE A CA 1
ATOM 746 C C . ILE A 1 91 ? 16.694 -3.359 -11.599 1.00 90.88 91 ILE A C 1
ATOM 748 O O . ILE A 1 91 ? 17.053 -4.433 -12.075 1.00 90.88 91 ILE A O 1
ATOM 752 N N . ALA A 1 92 ? 17.552 -2.387 -11.277 1.00 90.25 92 ALA A N 1
ATOM 753 C CA . ALA A 1 92 ? 18.985 -2.457 -11.558 1.00 90.25 92 ALA A CA 1
ATOM 754 C C . ALA A 1 92 ? 19.681 -3.633 -10.848 1.00 90.25 92 ALA A C 1
ATOM 756 O O . ALA A 1 92 ? 20.655 -4.177 -11.361 1.00 90.25 92 ALA A O 1
ATOM 757 N N . GLU A 1 93 ? 19.181 -4.040 -9.678 1.00 89.56 93 GLU A N 1
ATOM 758 C CA . GLU A 1 93 ? 19.717 -5.166 -8.903 1.00 89.56 93 GLU A CA 1
ATOM 759 C C . GLU A 1 93 ? 19.005 -6.505 -9.179 1.00 89.56 93 GLU A C 1
ATOM 761 O O . GLU A 1 93 ? 19.386 -7.533 -8.613 1.00 89.56 93 GLU A O 1
ATOM 766 N N . SER A 1 94 ? 17.978 -6.523 -10.036 1.00 88.62 94 SER A N 1
ATOM 767 C CA . SER A 1 94 ? 17.194 -7.726 -10.336 1.00 88.62 94 SER A CA 1
ATOM 768 C C . SER A 1 94 ? 17.698 -8.444 -11.587 1.00 88.62 94 SER A C 1
ATOM 770 O O . SER A 1 94 ? 17.713 -7.886 -12.682 1.00 88.62 94 SER A O 1
ATOM 772 N N . TYR A 1 95 ? 18.029 -9.727 -11.436 1.00 86.81 95 TYR A N 1
ATOM 773 C CA . TYR A 1 95 ? 18.408 -10.624 -12.532 1.00 86.81 95 TYR A CA 1
ATOM 774 C C . TYR A 1 95 ? 17.289 -11.645 -12.748 1.00 86.81 95 TYR A C 1
ATOM 776 O O . TYR A 1 95 ? 17.253 -12.689 -12.097 1.00 86.81 95 TYR A O 1
ATOM 784 N N . VAL A 1 96 ? 16.331 -11.301 -13.609 1.00 90.44 96 VAL A N 1
ATOM 785 C CA . VAL A 1 96 ? 15.123 -12.098 -13.873 1.00 90.44 96 VAL A CA 1
ATOM 786 C C . VAL A 1 96 ? 14.863 -12.216 -15.372 1.00 90.44 96 VAL A C 1
ATOM 788 O O . VAL A 1 96 ? 15.228 -11.328 -16.135 1.00 90.44 96 VAL A O 1
ATOM 791 N N . ASP A 1 97 ? 14.175 -13.282 -15.786 1.00 91.56 97 ASP A N 1
ATOM 792 C CA . ASP A 1 97 ? 13.834 -13.509 -17.199 1.00 91.56 97 ASP A CA 1
ATOM 793 C C . ASP A 1 97 ? 12.646 -12.657 -17.678 1.00 91.56 97 ASP A C 1
ATOM 795 O O . ASP A 1 97 ? 12.478 -12.435 -18.878 1.00 91.56 97 ASP A O 1
ATOM 799 N N . LEU A 1 98 ? 11.779 -12.229 -16.751 1.00 93.56 98 LEU A N 1
ATOM 800 C CA . LEU A 1 98 ? 10.548 -11.491 -17.033 1.00 93.56 98 LEU A CA 1
ATOM 801 C C . LEU A 1 98 ? 10.298 -10.424 -15.965 1.00 93.56 98 LEU A C 1
ATOM 803 O O . LEU A 1 98 ? 10.168 -10.735 -14.781 1.00 93.56 98 LEU A O 1
ATOM 807 N N . MET A 1 99 ? 10.124 -9.181 -16.406 1.00 94.25 99 MET A N 1
ATOM 808 C CA . MET A 1 99 ? 9.591 -8.100 -15.583 1.00 94.25 99 MET A CA 1
ATOM 809 C C . MET A 1 99 ? 8.108 -7.905 -15.881 1.00 94.25 99 MET A C 1
ATOM 811 O O . MET A 1 99 ? 7.726 -7.679 -17.028 1.00 94.25 99 MET A O 1
ATOM 815 N N . TYR A 1 100 ? 7.276 -7.911 -14.840 1.00 94.19 100 TYR A N 1
ATOM 816 C CA . TYR A 1 100 ? 5.927 -7.361 -14.922 1.00 94.19 100 TYR A CA 1
ATOM 817 C C . TYR A 1 100 ? 5.887 -5.981 -14.260 1.00 94.19 100 TYR A C 1
ATOM 819 O O . TYR A 1 100 ? 6.090 -5.865 -13.051 1.00 94.19 100 TYR A O 1
ATOM 827 N N . LEU A 1 101 ? 5.607 -4.940 -15.043 1.00 91.88 101 LEU A N 1
ATOM 828 C CA . LEU A 1 101 ? 5.505 -3.561 -14.574 1.00 91.88 101 LEU A CA 1
ATOM 829 C C . LEU A 1 101 ? 4.053 -3.089 -14.659 1.00 91.88 101 LEU A C 1
ATOM 831 O O . LEU A 1 101 ? 3.503 -2.910 -15.743 1.00 91.88 101 LEU A O 1
ATOM 835 N N . ARG A 1 102 ? 3.427 -2.834 -13.509 1.00 90.75 102 ARG A N 1
ATOM 836 C CA . ARG A 1 102 ? 2.121 -2.170 -13.459 1.00 90.75 102 ARG A CA 1
ATOM 837 C C . ARG A 1 102 ? 2.324 -0.662 -13.384 1.00 90.75 102 ARG A C 1
ATOM 839 O O . ARG A 1 102 ? 2.804 -0.160 -12.369 1.00 90.75 102 ARG A O 1
ATOM 846 N N . LEU A 1 103 ? 1.938 0.051 -14.435 1.00 87.75 103 LEU A N 1
ATOM 847 C CA . LEU A 1 103 ? 2.121 1.491 -14.508 1.00 87.75 103 LEU A CA 1
ATOM 848 C C . LEU A 1 103 ? 1.228 2.225 -13.498 1.00 87.75 103 LEU A C 1
ATOM 850 O O . LEU A 1 103 ? 0.038 1.912 -13.363 1.00 87.75 103 LEU A O 1
ATOM 854 N N . PRO A 1 104 ? 1.782 3.218 -12.783 1.00 80.75 104 PRO A N 1
ATOM 855 C CA . PRO A 1 104 ? 0.999 4.076 -11.914 1.00 80.75 104 PRO A CA 1
ATOM 856 C C . PRO A 1 104 ? 0.099 4.988 -12.751 1.00 80.75 104 PRO A C 1
ATOM 858 O O . PRO A 1 104 ? 0.472 5.416 -13.846 1.00 80.75 104 PRO A O 1
ATOM 861 N N . ALA A 1 105 ? -1.080 5.319 -12.221 1.00 76.44 105 ALA A N 1
ATOM 862 C CA . ALA A 1 105 ? -1.995 6.238 -12.886 1.00 76.44 105 ALA A CA 1
ATOM 863 C C . ALA A 1 105 ? -1.315 7.596 -13.125 1.00 76.44 105 ALA A C 1
ATOM 865 O O . ALA A 1 105 ? -0.766 8.196 -12.205 1.00 76.44 105 ALA A O 1
ATOM 866 N N . ALA A 1 106 ? -1.371 8.079 -14.365 1.00 67.44 106 ALA A N 1
ATOM 867 C CA . ALA A 1 106 ? -0.686 9.302 -14.771 1.00 67.44 106 ALA A CA 1
ATOM 868 C C . ALA A 1 106 ? -1.402 10.595 -14.327 1.00 67.44 106 ALA A C 1
ATOM 870 O O . ALA A 1 106 ? -0.789 11.657 -14.266 1.00 67.44 106 ALA A O 1
ATOM 871 N N . ALA A 1 107 ? -2.695 10.515 -13.995 1.00 62.66 107 ALA A N 1
ATOM 872 C CA . ALA A 1 107 ? -3.481 11.666 -13.566 1.00 62.66 107 ALA A CA 1
ATOM 873 C C . ALA A 1 107 ? -3.316 11.925 -12.059 1.00 62.66 107 ALA A C 1
ATOM 875 O O . ALA A 1 107 ? -3.667 11.094 -11.218 1.00 62.66 107 ALA A O 1
ATOM 876 N N . GLY A 1 108 ? -2.791 13.109 -11.740 1.00 55.75 108 GLY A N 1
ATOM 877 C CA . GLY A 1 108 ? -2.495 13.556 -10.388 1.00 55.75 108 GLY A CA 1
ATOM 878 C C . GLY A 1 108 ? -3.735 13.741 -9.518 1.00 55.75 108 GLY A C 1
ATOM 879 O O . GLY A 1 108 ? -4.525 14.663 -9.709 1.00 55.75 108 GLY A O 1
ATOM 880 N N . LYS A 1 109 ? -3.830 12.943 -8.457 1.00 52.44 109 LYS A N 1
ATOM 881 C CA . LYS A 1 109 ? -4.251 13.514 -7.179 1.00 52.44 109 LYS A CA 1
ATOM 882 C C . LYS A 1 109 ? -2.994 14.083 -6.530 1.00 52.44 109 LYS A C 1
ATOM 884 O O . LYS A 1 109 ? -1.995 13.378 -6.413 1.00 52.44 109 LYS A O 1
ATOM 889 N N . LYS A 1 110 ? -3.012 15.373 -6.183 1.00 53.31 110 LYS A N 1
ATOM 890 C CA . LYS A 1 110 ? -1.984 15.931 -5.299 1.00 53.31 110 LYS A CA 1
ATOM 891 C C . LYS A 1 110 ? -2.154 15.271 -3.933 1.00 53.31 110 LYS A C 1
ATOM 893 O O . LYS A 1 110 ? -3.270 15.228 -3.424 1.00 53.31 110 LYS A O 1
ATOM 898 N N . GLY A 1 111 ? -1.055 14.781 -3.374 1.00 58.00 111 GLY A N 1
ATOM 899 C CA . GLY A 1 111 ? -1.044 14.129 -2.071 1.00 58.00 111 GLY A CA 1
ATOM 900 C C . GLY A 1 111 ? -1.373 12.638 -2.112 1.00 58.00 111 GLY A C 1
ATOM 901 O O . GLY A 1 111 ? -1.735 12.053 -3.136 1.00 58.00 111 GLY A O 1
ATOM 902 N N . PHE A 1 112 ? -1.197 12.010 -0.960 1.00 61.97 112 PHE A N 1
ATOM 903 C CA . PHE A 1 112 ? -1.566 10.624 -0.726 1.00 61.97 112 PHE A CA 1
ATOM 904 C C . PHE A 1 112 ? -3.087 10.537 -0.577 1.00 61.97 112 PHE A C 1
ATOM 906 O O . PHE A 1 112 ? -3.723 11.472 -0.098 1.00 61.97 112 PHE A O 1
ATOM 913 N N . ALA A 1 113 ? -3.695 9.418 -0.977 1.00 69.12 113 ALA A N 1
ATOM 914 C CA . ALA A 1 113 ? -5.082 9.175 -0.589 1.00 69.12 113 ALA A CA 1
ATOM 915 C C . ALA A 1 113 ? -5.174 9.211 0.945 1.00 69.12 113 ALA A C 1
ATOM 917 O O . ALA A 1 113 ? -4.300 8.640 1.589 1.00 69.12 113 ALA A O 1
ATOM 918 N N . ASP A 1 114 ? -6.226 9.790 1.529 1.00 67.88 114 ASP A N 1
ATOM 919 C CA . ASP A 1 114 ? -6.403 9.853 2.994 1.00 67.88 114 ASP A CA 1
ATOM 920 C C . ASP A 1 114 ? -6.211 8.482 3.659 1.00 67.88 114 ASP A C 1
ATOM 922 O O . ASP A 1 114 ? -5.563 8.352 4.694 1.00 67.88 114 ASP A O 1
ATOM 926 N N . LYS A 1 115 ? -6.682 7.425 2.980 1.00 71.69 115 LYS A N 1
ATOM 927 C CA . LYS A 1 115 ? -6.467 6.027 3.377 1.00 71.69 115 LYS A CA 1
ATOM 928 C C . LYS A 1 115 ? -4.995 5.629 3.474 1.00 71.69 115 LYS A C 1
ATOM 930 O O . LYS A 1 115 ? -4.660 4.795 4.297 1.00 71.69 115 LYS A O 1
ATOM 935 N N . ALA A 1 116 ? -4.134 6.148 2.608 1.00 76.12 116 ALA A N 1
ATOM 936 C CA . ALA A 1 116 ? -2.698 5.903 2.650 1.00 76.12 116 ALA A CA 1
ATOM 937 C C . ALA A 1 116 ? -2.002 6.758 3.722 1.00 76.12 116 ALA A C 1
ATOM 939 O O . ALA A 1 116 ? -1.054 6.275 4.329 1.00 76.12 116 ALA A O 1
ATOM 940 N N . VAL A 1 117 ? -2.491 7.974 4.001 1.00 85.25 117 VAL A N 1
ATOM 941 C CA . VAL A 1 117 ? -1.879 8.877 4.992 1.00 85.25 117 VAL A CA 1
ATOM 942 C C . VAL A 1 117 ? -1.942 8.275 6.392 1.00 85.25 117 VAL A C 1
ATOM 944 O O . VAL A 1 117 ? -0.907 8.017 7.000 1.00 85.25 117 VAL A O 1
ATOM 947 N N . TRP A 1 118 ? -3.140 7.961 6.890 1.00 89.00 118 TRP A N 1
ATOM 948 C CA . TRP A 1 118 ? -3.274 7.466 8.263 1.00 89.00 118 TRP A CA 1
ATOM 949 C C . TRP A 1 118 ? -2.547 6.133 8.487 1.00 89.00 118 TRP A C 1
ATOM 951 O O . TRP A 1 118 ? -2.052 5.882 9.582 1.00 89.00 118 TRP A O 1
ATOM 961 N N . ARG A 1 119 ? -2.465 5.274 7.459 1.00 91.94 119 ARG A N 1
ATOM 962 C CA . ARG A 1 119 ? -1.779 3.973 7.539 1.00 91.94 119 ARG A CA 1
ATOM 963 C C . ARG A 1 119 ? -0.274 4.132 7.680 1.00 91.94 119 ARG A C 1
ATOM 965 O O . ARG A 1 119 ? 0.326 3.409 8.470 1.00 91.94 119 ARG A O 1
ATOM 972 N N . GLU A 1 120 ? 0.320 5.051 6.923 1.00 89.06 120 GLU A N 1
ATOM 973 C CA . GLU A 1 120 ? 1.745 5.367 7.034 1.00 89.06 120 GLU A CA 1
ATOM 974 C C . GLU A 1 120 ? 2.042 6.039 8.378 1.00 89.06 120 GLU A C 1
ATOM 976 O O . GLU A 1 120 ? 2.982 5.633 9.058 1.00 89.06 120 GLU A O 1
ATOM 981 N N . GLU A 1 121 ? 1.203 6.989 8.811 1.00 90.56 121 GLU A N 1
ATOM 982 C CA . GLU A 1 121 ? 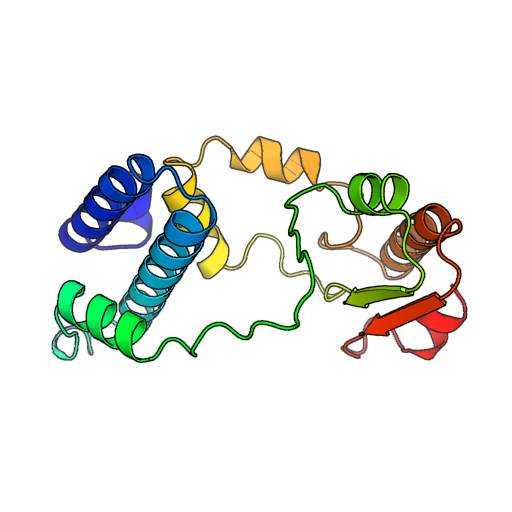1.343 7.630 10.127 1.00 90.56 121 GLU A CA 1
ATOM 983 C C . GLU A 1 121 ? 1.233 6.621 11.271 1.00 90.56 121 GLU A C 1
ATOM 985 O O . GLU A 1 121 ? 2.001 6.665 12.232 1.00 90.56 121 GLU A O 1
ATOM 990 N N . TRP A 1 122 ? 0.304 5.671 11.152 1.00 92.25 122 TRP A N 1
ATOM 991 C CA . TRP A 1 122 ? 0.153 4.577 12.098 1.00 92.25 122 TRP A CA 1
ATOM 992 C C . TRP A 1 122 ? 1.389 3.684 12.129 1.00 92.25 122 TRP A C 1
ATOM 994 O O . TRP A 1 122 ? 1.974 3.505 13.194 1.00 92.25 122 TRP A O 1
ATOM 1004 N N . LEU A 1 123 ? 1.807 3.146 10.980 1.00 89.75 123 LEU A N 1
ATOM 1005 C CA . LEU A 1 123 ? 2.944 2.227 10.898 1.00 89.75 123 LEU A CA 1
ATOM 1006 C C . LEU A 1 123 ? 4.242 2.855 11.404 1.00 89.75 123 LEU A C 1
ATOM 1008 O O . LEU A 1 123 ? 5.030 2.184 12.065 1.00 89.75 123 LEU A O 1
ATOM 1012 N N . ARG A 1 124 ? 4.473 4.130 11.085 1.00 87.81 124 ARG A N 1
ATOM 1013 C CA . ARG A 1 124 ? 5.712 4.846 11.416 1.00 87.81 124 ARG A CA 1
ATOM 1014 C C . ARG A 1 124 ? 5.637 5.579 12.756 1.00 87.81 124 ARG A C 1
ATOM 1016 O O . ARG A 1 124 ? 6.661 6.047 13.241 1.00 87.81 124 ARG A O 1
ATOM 1023 N N . GLY A 1 125 ? 4.456 5.649 13.370 1.00 86.56 125 GLY A N 1
ATOM 1024 C CA . GLY A 1 125 ? 4.249 6.205 14.707 1.00 86.56 125 GLY A CA 1
ATOM 1025 C C . GLY A 1 125 ? 4.290 7.735 14.797 1.00 86.56 125 GLY A C 1
ATOM 1026 O O . GLY A 1 125 ? 4.493 8.254 15.894 1.00 86.56 125 GLY A O 1
ATOM 1027 N N . GLY A 1 126 ? 4.094 8.462 13.695 1.00 86.69 126 GLY A N 1
ATOM 1028 C CA . GLY A 1 126 ? 4.182 9.929 13.643 1.00 86.69 126 GLY A CA 1
ATOM 1029 C C . GLY A 1 126 ? 3.882 10.485 12.251 1.00 86.69 126 GLY A C 1
ATOM 1030 O O . GLY A 1 126 ? 3.456 9.733 11.390 1.00 86.69 126 GLY A O 1
ATOM 1031 N N . ASP A 1 127 ? 4.090 11.779 12.023 1.00 86.88 127 ASP A N 1
ATOM 1032 C CA . ASP A 1 127 ? 3.897 12.463 10.730 1.00 86.88 127 ASP A CA 1
ATOM 1033 C C . ASP A 1 127 ? 5.156 13.205 10.234 1.00 86.88 127 ASP A C 1
ATOM 1035 O O . ASP A 1 127 ? 5.191 13.690 9.104 1.00 86.88 127 ASP A O 1
ATOM 1039 N N . ASP A 1 128 ? 6.232 13.219 11.024 1.00 87.62 128 ASP A N 1
ATOM 1040 C CA . ASP A 1 128 ? 7.480 13.934 10.712 1.00 87.62 128 ASP A CA 1
ATOM 1041 C C . ASP A 1 128 ? 8.178 13.437 9.428 1.00 87.62 128 ASP A C 1
ATOM 1043 O O . ASP A 1 128 ? 8.939 14.167 8.797 1.00 87.62 128 ASP A O 1
ATOM 1047 N N . PHE A 1 129 ? 7.902 12.200 9.004 1.00 85.38 129 PHE A N 1
ATOM 1048 C CA . PHE A 1 129 ? 8.543 11.569 7.845 1.00 85.38 129 PHE A CA 1
ATOM 1049 C C . PHE A 1 129 ? 7.981 12.032 6.493 1.00 85.38 129 PHE A C 1
ATOM 1051 O O . PHE A 1 129 ? 8.539 11.679 5.451 1.00 85.38 129 PHE A O 1
ATOM 1058 N N . TRP A 1 130 ? 6.852 12.753 6.465 1.00 85.00 130 TRP A N 1
ATOM 1059 C CA . TRP A 1 130 ? 6.185 13.089 5.201 1.00 85.00 130 TRP A CA 1
ATOM 1060 C C . TRP A 1 130 ? 7.077 13.917 4.280 1.00 85.00 130 TRP A C 1
ATOM 1062 O O . TRP A 1 130 ? 7.112 13.653 3.079 1.00 85.00 130 TRP A O 1
ATOM 1072 N N . HIS A 1 131 ? 7.867 14.833 4.844 1.00 83.31 131 HIS A N 1
ATOM 1073 C CA . HIS A 1 131 ? 8.816 15.638 4.080 1.00 83.31 131 HIS A CA 1
ATOM 1074 C C . HIS A 1 131 ? 9.901 14.781 3.404 1.00 83.31 131 HIS A C 1
ATOM 1076 O O . HIS A 1 131 ? 10.231 14.973 2.230 1.00 83.31 131 HIS A O 1
ATOM 1082 N N . ASP A 1 132 ? 10.403 13.770 4.114 1.00 83.06 132 ASP A N 1
ATOM 1083 C CA . ASP A 1 132 ? 11.399 12.841 3.583 1.00 83.06 132 ASP A CA 1
ATOM 1084 C C . ASP A 1 132 ? 10.804 11.969 2.473 1.00 83.06 132 ASP A C 1
ATOM 1086 O O . ASP A 1 132 ? 11.432 11.763 1.436 1.00 83.06 132 ASP A O 1
ATOM 1090 N N . ILE A 1 133 ? 9.565 11.491 2.631 1.00 78.00 133 ILE A N 1
ATOM 1091 C CA . ILE A 1 133 ? 8.902 10.713 1.576 1.00 78.00 133 ILE A CA 1
ATOM 1092 C C . ILE A 1 133 ? 8.637 11.577 0.340 1.00 78.00 133 ILE A C 1
ATOM 1094 O O . ILE A 1 133 ? 8.837 11.107 -0.781 1.00 78.00 133 ILE A O 1
ATOM 1098 N N . GLU A 1 134 ? 8.190 12.819 0.509 1.00 77.12 134 GLU A N 1
ATOM 1099 C CA . GLU A 1 134 ? 7.970 13.736 -0.612 1.00 77.12 134 GLU A CA 1
ATOM 1100 C C . GLU A 1 134 ? 9.269 13.992 -1.383 1.00 77.12 134 GLU A C 1
ATOM 1102 O O . GLU A 1 134 ? 9.284 13.857 -2.608 1.00 77.12 134 GLU A O 1
ATOM 1107 N N . SER A 1 135 ? 10.373 14.248 -0.675 1.00 77.06 135 SER A N 1
ATOM 1108 C CA . SER A 1 135 ? 11.684 14.466 -1.299 1.00 77.06 135 SER A CA 1
ATOM 1109 C C . SER A 1 135 ? 12.248 13.213 -1.981 1.00 77.06 135 SER A C 1
ATOM 1111 O O . SER A 1 135 ? 12.771 13.301 -3.090 1.00 77.06 135 SER A O 1
ATOM 1113 N N . MET A 1 136 ? 12.094 12.023 -1.386 1.00 71.62 136 MET A N 1
ATOM 1114 C CA . MET A 1 136 ? 12.558 10.761 -1.982 1.00 71.62 136 MET A CA 1
ATOM 1115 C C . MET A 1 136 ? 11.806 10.379 -3.256 1.00 71.62 136 MET A C 1
ATOM 1117 O O . MET A 1 136 ? 12.331 9.621 -4.081 1.00 71.62 136 MET A O 1
ATOM 1121 N N . ARG A 1 137 ? 10.553 10.817 -3.391 1.00 68.75 137 ARG A N 1
ATOM 1122 C CA . ARG A 1 137 ? 9.709 10.443 -4.525 1.00 68.75 137 ARG A CA 1
ATOM 1123 C C . ARG A 1 137 ? 9.771 11.449 -5.668 1.00 68.75 137 ARG A C 1
ATOM 1125 O O . ARG A 1 137 ? 9.440 11.057 -6.786 1.00 68.75 137 ARG A O 1
ATOM 1132 N N . ASP A 1 138 ? 10.202 12.685 -5.426 1.00 71.25 138 ASP A N 1
ATOM 1133 C CA . ASP A 1 138 ? 10.263 13.715 -6.462 1.00 71.25 138 ASP A CA 1
ATOM 1134 C C . ASP A 1 138 ? 11.088 13.265 -7.685 1.00 71.25 138 ASP A C 1
ATOM 1136 O O . ASP A 1 138 ? 12.132 12.617 -7.572 1.00 71.25 138 ASP A O 1
ATOM 1140 N N . GLY A 1 139 ? 10.569 13.547 -8.881 1.00 71.25 139 GLY A N 1
ATOM 1141 C CA . GLY A 1 139 ? 11.201 13.162 -10.147 1.00 71.25 139 GLY A CA 1
ATOM 1142 C C . GLY A 1 139 ? 11.283 11.652 -10.430 1.00 71.25 139 GLY A C 1
ATOM 1143 O O . GLY A 1 139 ? 12.157 11.233 -11.192 1.00 71.25 139 GLY A O 1
ATOM 1144 N N . ARG A 1 140 ? 10.414 10.816 -9.840 1.00 76.44 140 ARG A N 1
ATOM 1145 C CA . ARG A 1 140 ? 10.363 9.359 -10.091 1.00 76.44 140 ARG A CA 1
ATOM 1146 C C . ARG A 1 140 ? 9.013 8.897 -10.644 1.00 76.44 140 ARG A C 1
ATOM 1148 O O . ARG A 1 140 ? 7.970 9.500 -10.381 1.00 76.44 140 ARG A O 1
ATOM 1155 N N . LEU A 1 141 ? 9.029 7.792 -11.397 1.00 78.31 141 LEU A N 1
ATOM 1156 C CA . LEU A 1 141 ? 7.818 7.167 -11.932 1.00 78.31 141 LEU A CA 1
ATOM 1157 C C . LEU A 1 141 ? 6.862 6.798 -10.782 1.00 78.31 141 LEU A C 1
ATOM 1159 O O . LEU A 1 141 ? 7.252 6.132 -9.825 1.00 78.31 141 LEU A O 1
ATOM 1163 N N . GLY A 1 142 ? 5.606 7.241 -10.877 1.00 74.31 142 GLY A N 1
ATOM 1164 C CA . GLY A 1 142 ? 4.595 7.059 -9.827 1.00 74.31 142 GLY A CA 1
ATOM 1165 C C . GLY A 1 142 ? 4.328 8.278 -8.953 1.00 74.31 142 GLY A C 1
ATOM 1166 O O . GLY A 1 142 ? 3.542 8.172 -8.009 1.00 74.31 142 GLY A O 1
ATOM 1167 N N . MET A 1 143 ? 4.932 9.421 -9.279 1.00 73.81 143 MET A N 1
ATOM 1168 C CA . MET A 1 143 ? 4.529 10.716 -8.739 1.00 73.81 143 MET A CA 1
ATOM 1169 C C . MET A 1 143 ? 3.478 11.424 -9.590 1.00 73.81 143 MET A C 1
ATOM 1171 O O . MET A 1 143 ? 3.367 11.142 -10.787 1.00 73.81 143 MET A O 1
ATOM 1175 N N . PRO A 1 144 ? 2.716 12.364 -8.991 1.00 69.19 144 PRO A N 1
ATOM 1176 C CA . PRO A 1 144 ? 1.878 13.276 -9.750 1.00 69.19 144 PRO A CA 1
ATOM 1177 C C . PRO A 1 144 ? 2.737 14.030 -10.766 1.00 69.19 144 PRO A C 1
ATOM 1179 O O . PRO A 1 144 ? 3.580 14.846 -10.404 1.00 69.19 144 PRO A O 1
ATOM 1182 N N . VAL A 1 145 ? 2.525 13.739 -12.042 1.00 75.00 145 VAL A N 1
ATOM 1183 C CA . VAL A 1 145 ? 3.143 14.469 -13.148 1.00 75.00 145 VAL A CA 1
ATOM 1184 C C . VAL A 1 145 ? 2.245 15.630 -13.557 1.00 75.00 145 VAL A C 1
ATOM 1186 O O . VAL A 1 145 ? 1.017 15.554 -13.465 1.00 75.00 145 VAL A O 1
ATOM 1189 N N . HIS A 1 146 ? 2.850 16.716 -14.029 1.00 73.44 146 HIS A N 1
ATOM 1190 C CA . HIS A 1 146 ? 2.095 17.858 -14.549 1.00 73.44 146 HIS A CA 1
ATOM 1191 C C . HIS A 1 146 ? 1.839 17.749 -16.047 1.00 73.44 146 HIS A C 1
ATOM 1193 O O . HIS A 1 146 ? 0.853 18.291 -16.545 1.00 73.44 146 HIS A O 1
ATOM 1199 N N . THR A 1 147 ? 2.709 17.042 -16.769 1.00 82.75 147 THR A N 1
ATOM 1200 C CA . THR A 1 147 ? 2.611 16.891 -18.218 1.00 82.75 147 THR A CA 1
ATOM 1201 C C . THR A 1 147 ? 2.774 15.438 -18.633 1.00 82.75 147 THR A C 1
ATOM 1203 O O . THR A 1 147 ? 3.416 14.627 -17.965 1.00 82.75 147 THR A O 1
ATOM 1206 N N . LYS A 1 148 ? 2.192 15.116 -19.786 1.00 85.12 148 LYS A N 1
ATOM 1207 C CA . LYS A 1 148 ? 2.346 13.816 -20.428 1.00 85.12 148 LYS A CA 1
ATOM 1208 C C . LYS A 1 148 ? 3.802 13.515 -20.775 1.00 85.12 148 LYS A C 1
ATOM 1210 O O . LYS A 1 148 ? 4.278 12.427 -20.482 1.00 85.12 148 LYS A O 1
ATOM 1215 N N . SER A 1 149 ? 4.513 14.492 -21.337 1.00 86.38 149 SER A N 1
ATOM 1216 C CA . SER A 1 149 ? 5.924 14.349 -21.709 1.00 86.38 149 SER A CA 1
ATOM 1217 C C . SER A 1 149 ? 6.796 14.005 -20.506 1.00 86.38 149 SER A C 1
ATOM 1219 O O . SER A 1 149 ? 7.622 13.109 -20.604 1.00 86.38 149 SER A O 1
ATOM 1221 N N . GLN A 1 150 ? 6.550 14.641 -19.354 1.00 85.44 150 GLN A N 1
ATOM 1222 C CA . GLN A 1 150 ? 7.256 14.323 -18.112 1.00 85.44 150 GLN A CA 1
ATOM 1223 C C . GLN A 1 150 ? 7.028 12.866 -17.693 1.00 85.44 150 GLN A C 1
ATOM 1225 O O . GLN A 1 150 ? 7.965 12.184 -17.293 1.00 85.44 150 GLN A O 1
ATOM 1230 N N . TYR A 1 151 ? 5.797 12.361 -17.798 1.00 86.69 151 TYR A N 1
ATOM 1231 C CA . TYR A 1 151 ? 5.518 10.958 -17.492 1.00 86.69 151 TYR A CA 1
ATOM 1232 C C . TYR A 1 151 ? 6.240 10.003 -18.439 1.00 86.69 151 TYR A C 1
ATOM 1234 O O . TYR A 1 151 ? 6.838 9.036 -17.976 1.00 86.69 151 TYR A O 1
ATOM 1242 N N . LEU A 1 152 ? 6.184 10.264 -19.748 1.00 88.69 152 LEU A N 1
ATOM 1243 C CA . LEU A 1 152 ? 6.830 9.415 -20.750 1.00 88.69 152 LEU A CA 1
ATOM 1244 C C . LEU A 1 152 ? 8.355 9.431 -20.595 1.00 88.69 152 LEU A C 1
ATOM 1246 O O . LEU A 1 152 ? 8.983 8.390 -20.718 1.00 88.69 152 LEU A O 1
ATOM 1250 N N . GLU A 1 153 ? 8.950 10.569 -20.236 1.00 89.81 153 GLU A N 1
ATOM 1251 C CA . GLU A 1 153 ? 10.381 10.663 -19.933 1.00 89.81 153 GLU A CA 1
ATOM 1252 C C . GLU A 1 153 ? 10.765 9.837 -18.694 1.00 89.81 153 GLU A C 1
ATOM 1254 O O . GLU A 1 153 ? 11.748 9.096 -18.716 1.00 89.81 153 GLU A O 1
ATOM 1259 N N . LEU A 1 154 ? 9.964 9.904 -17.625 1.00 89.06 154 LEU A N 1
ATOM 1260 C CA . LEU A 1 154 ? 10.173 9.083 -16.429 1.00 89.06 154 LEU A CA 1
ATOM 1261 C C . LEU A 1 154 ? 10.011 7.591 -16.725 1.00 89.06 154 LEU A C 1
ATOM 1263 O O . LEU A 1 154 ? 10.807 6.784 -16.248 1.00 89.06 154 LEU A O 1
ATOM 1267 N N . LEU A 1 155 ? 9.002 7.233 -17.522 1.00 90.75 155 LEU A N 1
ATOM 1268 C CA . LEU A 1 155 ? 8.783 5.865 -17.968 1.00 90.75 155 LEU A CA 1
ATOM 1269 C C . LEU A 1 155 ? 9.978 5.370 -18.781 1.00 90.75 155 LEU A C 1
ATOM 1271 O O . LEU A 1 155 ? 10.541 4.332 -18.446 1.00 90.75 155 LEU A O 1
ATOM 1275 N N . LYS A 1 156 ? 10.408 6.144 -19.781 1.00 91.50 156 LYS A N 1
ATOM 1276 C CA . LYS A 1 156 ? 11.570 5.840 -20.613 1.00 91.50 156 LYS A CA 1
ATOM 1277 C C . LYS A 1 156 ? 12.805 5.572 -19.766 1.00 91.50 156 LYS A C 1
ATOM 1279 O O . LYS A 1 156 ? 13.419 4.524 -19.910 1.00 91.50 156 LYS A O 1
ATOM 1284 N N . LYS A 1 157 ? 13.118 6.451 -18.812 1.00 90.88 157 LYS A N 1
ATOM 1285 C CA . LYS A 1 157 ? 14.262 6.274 -17.906 1.00 90.88 157 LYS A CA 1
ATOM 1286 C C . LYS A 1 157 ? 14.166 4.989 -17.070 1.00 90.88 157 LYS A C 1
ATOM 1288 O O . LYS A 1 1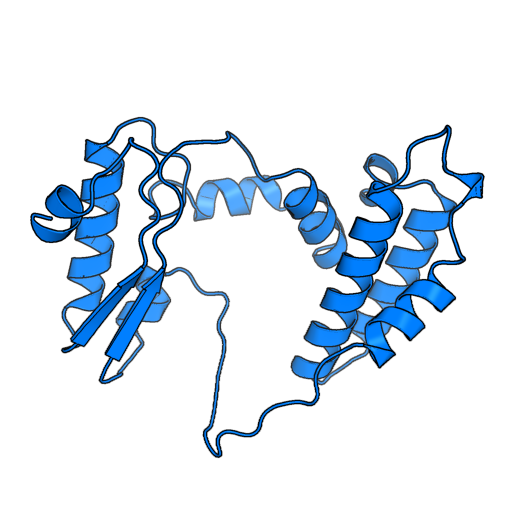57 ? 15.172 4.313 -16.849 1.00 90.88 157 LYS A O 1
ATOM 1293 N N . THR A 1 158 ? 12.972 4.638 -16.592 1.00 91.38 158 THR A N 1
ATOM 1294 C CA . THR A 1 158 ? 12.753 3.380 -15.860 1.00 91.38 158 THR A CA 1
ATOM 1295 C C . THR A 1 158 ? 12.924 2.161 -16.770 1.00 91.38 158 THR A C 1
ATOM 1297 O O . THR A 1 158 ? 13.558 1.192 -16.361 1.00 91.38 158 THR A O 1
ATOM 1300 N N . LEU A 1 159 ? 12.430 2.209 -18.008 1.00 91.75 159 LEU A N 1
ATOM 1301 C CA . LEU A 1 159 ? 12.587 1.129 -18.987 1.00 91.75 159 LEU A CA 1
ATOM 1302 C C . LEU A 1 159 ? 14.036 0.986 -19.477 1.00 91.75 159 LEU A C 1
ATOM 1304 O O . LEU A 1 159 ? 14.530 -0.129 -19.603 1.00 91.75 159 LEU A O 1
ATOM 1308 N N . GLU A 1 160 ? 14.763 2.089 -19.658 1.00 92.94 160 GLU A N 1
ATOM 1309 C CA . GLU A 1 160 ? 16.206 2.078 -19.931 1.00 92.94 160 GLU A CA 1
ATOM 1310 C C . GLU A 1 160 ? 16.980 1.390 -18.799 1.00 92.94 160 GLU A C 1
ATOM 1312 O O . GLU A 1 160 ? 17.882 0.593 -19.055 1.00 92.94 160 GLU A O 1
ATOM 1317 N N . THR A 1 161 ? 16.586 1.634 -17.544 1.00 92.25 161 THR A N 1
ATOM 1318 C CA . THR A 1 161 ? 17.159 0.938 -16.378 1.00 92.25 161 THR A CA 1
ATOM 1319 C C . THR A 1 161 ? 16.845 -0.561 -16.411 1.00 92.25 161 THR A C 1
ATOM 1321 O O . THR A 1 161 ? 17.682 -1.359 -16.008 1.00 92.25 161 THR A O 1
ATOM 1324 N N . ALA A 1 162 ? 15.678 -0.949 -16.934 1.00 92.75 162 ALA A N 1
ATOM 1325 C CA . ALA A 1 162 ? 15.248 -2.341 -17.091 1.00 92.75 162 ALA A CA 1
ATOM 1326 C C . ALA A 1 162 ? 15.820 -3.047 -18.330 1.00 92.75 162 ALA A C 1
ATOM 1328 O O . ALA A 1 162 ? 15.455 -4.192 -18.599 1.00 92.75 162 ALA A O 1
ATOM 1329 N N . SER A 1 163 ? 16.696 -2.392 -19.100 1.00 91.31 163 SER A N 1
ATOM 1330 C CA . SER A 1 163 ? 17.265 -2.939 -20.343 1.00 91.31 163 SER A CA 1
ATOM 1331 C C . SER A 1 163 ? 18.061 -4.234 -20.153 1.00 91.31 163 SER A C 1
ATOM 1333 O O . SER A 1 163 ? 18.265 -4.972 -21.113 1.00 91.31 163 SER A O 1
ATOM 1335 N N . ASN A 1 164 ? 18.474 -4.546 -18.922 1.00 89.62 164 ASN A N 1
ATOM 1336 C CA . ASN A 1 164 ? 19.101 -5.815 -18.562 1.00 89.62 164 ASN A CA 1
ATOM 1337 C C . ASN A 1 164 ? 18.121 -7.007 -18.522 1.00 89.62 164 ASN A C 1
ATOM 1339 O O . ASN A 1 164 ? 18.573 -8.144 -18.416 1.00 89.62 164 ASN A O 1
ATOM 1343 N N . ILE A 1 165 ? 16.807 -6.768 -18.575 1.00 93.75 165 ILE A N 1
ATOM 1344 C CA . ILE A 1 165 ? 15.758 -7.792 -18.499 1.00 93.75 165 ILE A CA 1
ATOM 1345 C C . ILE A 1 165 ? 15.195 -8.038 -19.899 1.00 93.75 165 ILE A C 1
ATOM 1347 O O . ILE A 1 165 ? 14.668 -7.123 -20.524 1.00 93.75 165 ILE A O 1
ATOM 1351 N N . GLU A 1 166 ? 15.249 -9.282 -20.377 1.00 90.44 166 GLU A N 1
ATOM 1352 C CA . GLU A 1 166 ? 14.919 -9.609 -21.773 1.00 90.44 166 GLU A CA 1
ATOM 1353 C C . GLU A 1 166 ? 13.430 -9.472 -22.124 1.00 90.44 166 GLU A C 1
ATOM 1355 O O . GLU A 1 166 ? 13.089 -9.136 -23.259 1.00 90.44 166 GLU A O 1
ATOM 1360 N N . LYS A 1 167 ? 12.526 -9.780 -21.184 1.00 94.56 167 LYS A N 1
ATOM 1361 C CA . LYS A 1 167 ? 11.078 -9.811 -21.441 1.00 94.56 167 LYS A CA 1
ATOM 1362 C C . LYS A 1 167 ? 10.339 -8.894 -20.493 1.00 94.56 167 LYS A C 1
ATOM 1364 O O . LYS A 1 167 ? 10.499 -8.992 -19.276 1.00 94.56 167 LYS A O 1
ATOM 1369 N N . TRP A 1 168 ? 9.464 -8.059 -21.044 1.00 93.44 168 TRP A N 1
ATOM 1370 C CA . TRP A 1 168 ? 8.621 -7.153 -20.269 1.00 93.44 168 TRP A CA 1
ATOM 1371 C C . TRP A 1 168 ? 7.142 -7.435 -20.523 1.00 93.44 168 TRP A C 1
ATOM 1373 O O . TRP A 1 168 ? 6.711 -7.658 -21.653 1.00 93.44 168 TRP A O 1
ATOM 1383 N N . ALA A 1 169 ? 6.353 -7.374 -19.459 1.00 94.06 169 ALA A N 1
ATOM 1384 C CA . ALA A 1 169 ? 4.903 -7.322 -19.502 1.00 94.06 169 ALA A CA 1
ATOM 13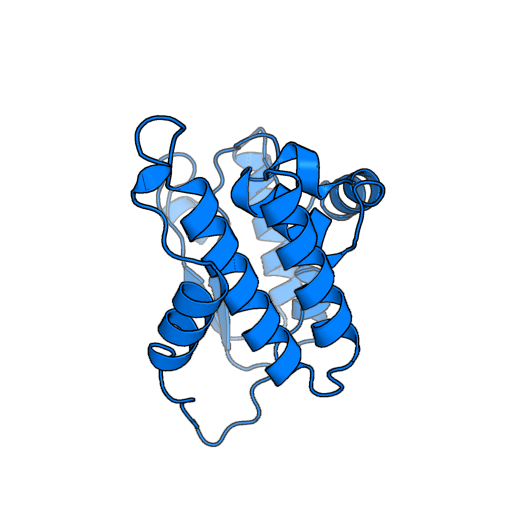85 C C . ALA A 1 169 ? 4.457 -6.052 -18.774 1.00 94.06 169 ALA A C 1
ATOM 1387 O O . ALA A 1 169 ? 4.726 -5.888 -17.585 1.00 94.06 169 ALA A O 1
ATOM 1388 N N . ILE A 1 170 ? 3.794 -5.137 -19.479 1.00 92.44 170 ILE A N 1
ATOM 1389 C CA . ILE A 1 170 ? 3.403 -3.839 -18.922 1.00 92.44 170 ILE A CA 1
ATOM 1390 C C . ILE A 1 170 ? 1.883 -3.783 -18.783 1.00 92.44 170 ILE A C 1
ATOM 1392 O O . ILE A 1 170 ? 1.150 -3.918 -19.760 1.00 92.44 170 ILE A O 1
ATOM 1396 N N . GLY A 1 171 ? 1.406 -3.591 -17.555 1.00 90.56 171 GLY A N 1
ATOM 1397 C CA . GLY A 1 171 ? -0.004 -3.363 -17.257 1.00 90.56 171 GLY A CA 1
ATOM 1398 C C . GLY A 1 171 ? -0.300 -1.869 -17.164 1.00 90.56 171 GLY A C 1
ATOM 1399 O O . GLY A 1 171 ? 0.193 -1.210 -16.250 1.00 90.56 171 GLY A O 1
ATOM 1400 N N . HIS A 1 172 ? -1.134 -1.346 -18.062 1.00 86.75 172 HIS A N 1
ATOM 1401 C CA . HIS A 1 172 ? -1.573 0.055 -18.085 1.00 86.75 172 HIS A CA 1
ATOM 1402 C C . HIS A 1 172 ? -3.094 0.157 -17.961 1.00 86.75 172 HIS A C 1
ATOM 1404 O O . HIS A 1 172 ? -3.822 -0.696 -18.465 1.00 86.75 172 HIS A O 1
ATOM 1410 N N . ILE A 1 173 ? -3.576 1.207 -17.297 1.00 81.12 173 ILE A N 1
ATOM 1411 C CA . ILE A 1 173 ? -5.000 1.551 -17.264 1.00 81.12 173 ILE A CA 1
ATOM 1412 C C . ILE A 1 173 ? -5.175 2.809 -18.107 1.00 81.12 173 ILE A C 1
ATOM 1414 O O . ILE A 1 173 ? -4.696 3.880 -17.730 1.00 81.12 173 ILE A O 1
ATOM 1418 N N . GLU A 1 174 ? -5.882 2.691 -19.229 1.00 74.69 174 GLU A N 1
ATOM 1419 C CA . GLU A 1 174 ? -6.177 3.839 -20.082 1.00 74.69 174 GLU A CA 1
ATOM 1420 C C . GLU A 1 174 ? -7.158 4.787 -19.388 1.00 74.69 174 GLU A C 1
ATOM 1422 O O . GLU A 1 174 ? -8.347 4.513 -19.241 1.00 74.69 174 GLU A O 1
ATOM 1427 N N . THR A 1 175 ? -6.640 5.929 -18.945 1.00 69.38 175 THR A N 1
ATOM 1428 C CA . THR A 1 175 ? -7.411 6.999 -18.295 1.00 69.38 175 THR A CA 1
ATOM 1429 C C . THR A 1 175 ? -7.640 8.202 -19.216 1.00 69.38 175 THR A C 1
ATOM 1431 O O . THR A 1 175 ? -8.086 9.251 -18.760 1.00 69.38 175 THR A O 1
ATOM 1434 N N . GLY A 1 176 ? -7.294 8.083 -20.505 1.00 71.88 176 GLY A N 1
ATOM 1435 C CA . GLY A 1 176 ? -7.334 9.170 -21.494 1.00 71.88 176 GLY A CA 1
ATOM 1436 C C . GLY A 1 176 ? -6.139 10.135 -21.443 1.00 71.88 176 GLY A C 1
ATOM 1437 O O . GLY A 1 176 ? -5.954 10.921 -22.365 1.00 71.88 176 GLY A O 1
ATOM 1438 N N . PHE A 1 177 ? -5.297 10.063 -20.405 1.00 77.00 177 PHE A N 1
ATOM 1439 C CA . PHE A 1 177 ? -4.081 10.880 -20.288 1.00 77.00 177 PHE A CA 1
ATOM 1440 C C . PHE A 1 177 ? -2.927 10.333 -21.151 1.00 77.00 177 PHE A C 1
ATOM 1442 O O . PHE A 1 177 ? -2.241 11.087 -21.844 1.00 77.00 177 PHE A O 1
ATOM 1449 N N . ILE A 1 178 ? -2.744 9.008 -21.143 1.00 81.06 178 ILE A N 1
ATOM 1450 C CA . ILE A 1 178 ? -1.769 8.267 -21.957 1.00 81.06 178 ILE A CA 1
ATOM 1451 C C . ILE A 1 178 ? -2.478 7.079 -22.599 1.00 81.06 178 ILE A C 1
ATOM 1453 O O . ILE A 1 178 ? -3.170 6.325 -21.906 1.00 81.06 178 ILE A O 1
ATOM 1457 N N . SER A 1 179 ? -2.298 6.930 -23.909 1.00 83.88 179 SER A N 1
ATOM 1458 C CA . SER A 1 179 ? -2.776 5.779 -24.671 1.00 83.88 179 SER A CA 1
ATOM 1459 C C . SER A 1 179 ? -1.768 4.633 -24.633 1.00 83.88 179 SER A C 1
ATOM 1461 O O . SER A 1 179 ? -0.570 4.846 -24.436 1.00 83.88 179 SER A O 1
ATOM 1463 N N . THR A 1 180 ? -2.242 3.411 -24.864 1.00 83.81 180 THR A N 1
ATOM 1464 C CA . THR A 1 180 ? -1.360 2.243 -24.992 1.00 83.81 180 THR A CA 1
ATOM 1465 C C . THR A 1 180 ? -0.357 2.410 -26.135 1.00 83.81 180 THR A C 1
ATOM 1467 O O . THR A 1 180 ? 0.796 2.016 -25.989 1.00 83.81 180 THR A O 1
ATOM 1470 N N . GLN A 1 181 ? -0.757 3.033 -27.248 1.00 84.31 181 GLN A N 1
ATOM 1471 C CA . GLN A 1 181 ? 0.131 3.243 -28.394 1.00 84.31 181 GLN A CA 1
ATOM 1472 C C . GLN A 1 181 ? 1.348 4.105 -28.032 1.00 84.31 181 GLN A C 1
ATOM 1474 O O . GLN A 1 181 ? 2.471 3.761 -28.377 1.00 84.31 181 GLN A O 1
ATOM 1479 N N . GLU A 1 182 ? 1.147 5.170 -27.259 1.00 83.00 182 GLU A N 1
ATOM 1480 C CA . GLU A 1 182 ? 2.241 6.057 -26.846 1.00 83.00 182 GLU A CA 1
ATOM 1481 C C . GLU A 1 182 ? 3.221 5.383 -25.883 1.00 83.00 182 GLU A C 1
ATOM 1483 O O . GLU A 1 182 ? 4.403 5.708 -25.888 1.00 83.00 182 GLU A O 1
ATOM 1488 N N . ILE A 1 183 ? 2.754 4.422 -25.080 1.00 84.44 183 ILE A N 1
ATOM 1489 C CA . ILE A 1 183 ? 3.629 3.601 -24.230 1.00 84.44 183 ILE A CA 1
ATOM 1490 C C . ILE A 1 183 ? 4.495 2.674 -25.085 1.00 84.44 183 ILE A C 1
ATOM 1492 O O . ILE A 1 183 ? 5.659 2.476 -24.764 1.00 84.44 183 ILE A O 1
ATOM 1496 N N . VAL A 1 184 ? 3.940 2.113 -26.163 1.00 84.56 184 VAL A N 1
ATOM 1497 C CA . VAL A 1 184 ? 4.679 1.235 -27.088 1.00 84.56 184 VAL A CA 1
ATOM 1498 C C . VAL A 1 184 ? 5.737 2.011 -27.880 1.00 84.56 184 VAL A C 1
ATOM 1500 O O . VAL A 1 184 ? 6.766 1.446 -28.236 1.00 84.56 184 VAL A O 1
ATOM 1503 N N . GLU A 1 185 ? 5.489 3.290 -28.157 1.00 85.00 185 GLU A N 1
ATOM 1504 C CA . GLU A 1 185 ? 6.401 4.171 -28.899 1.00 85.00 185 GLU A CA 1
ATOM 1505 C C . GLU A 1 185 ? 7.507 4.810 -28.029 1.00 85.00 185 GLU A C 1
ATOM 1507 O O . GLU A 1 185 ? 8.401 5.455 -28.579 1.00 85.00 185 GLU A O 1
ATOM 1512 N N . THR A 1 186 ? 7.443 4.660 -26.698 1.00 80.25 186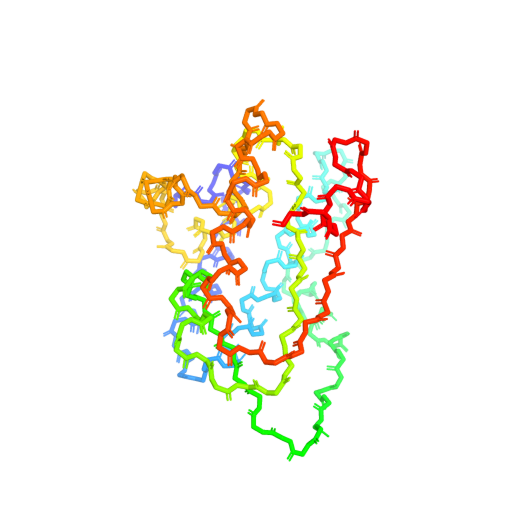 THR A N 1
ATOM 1513 C CA . THR A 1 186 ? 8.394 5.242 -25.725 1.00 80.25 186 THR A CA 1
ATOM 1514 C C . THR A 1 186 ? 9.672 4.419 -25.600 1.00 80.25 186 THR A C 1
ATOM 1516 O O . THR A 1 186 ? 10.761 5.045 -25.586 1.00 80.25 186 THR A O 1
#